Protein AF-0000000084948007 (afdb_homodimer)

pLDDT: mean 93.81, std 8.59, range [37.97, 98.81]

Structure (mmCIF, N/CA/C/O backbone):
data_AF-0000000084948007-model_v1
#
loop_
_entity.id
_entity.type
_entity.pdbx_description
1 polymer 'TetR family transcriptional regulator'
#
loop_
_atom_site.group_PDB
_atom_site.id
_atom_site.type_symbol
_atom_site.label_atom_id
_atom_site.label_alt_id
_atom_site.label_comp_id
_atom_site.label_asym_id
_atom_site.label_entity_id
_atom_site.label_seq_id
_atom_site.pdbx_PDB_ins_code
_atom_site.Cartn_x
_atom_site.Cartn_y
_atom_site.Cartn_z
_atom_site.occupancy
_atom_site.B_iso_or_equiv
_atom_site.auth_seq_id
_atom_site.auth_comp_id
_atom_site.auth_asym_id
_atom_site.auth_atom_id
_atom_site.pdbx_PDB_model_num
ATOM 1 N N . MET A 1 1 ? -31.625 27.578 -0.292 1 37.97 1 MET A N 1
ATOM 2 C CA . MET A 1 1 ? -32.281 26.531 0.492 1 37.97 1 MET A CA 1
ATOM 3 C C . MET A 1 1 ? -31.234 25.547 1.049 1 37.97 1 MET A C 1
ATOM 5 O O . MET A 1 1 ? -30.312 25.141 0.34 1 37.97 1 MET A O 1
ATOM 9 N N . LYS A 1 2 ? -31.188 25.547 2.426 1 44.69 2 LYS A N 1
ATOM 10 C CA . LYS A 1 2 ? -30.172 24.734 3.119 1 44.69 2 LYS A CA 1
ATOM 11 C C . LYS A 1 2 ? -30.156 23.312 2.594 1 44.69 2 LYS A C 1
ATOM 13 O O . LYS A 1 2 ? -31.203 22.672 2.484 1 44.69 2 LYS A O 1
ATOM 18 N N . ALA A 1 3 ? -29.266 22.938 1.798 1 50.38 3 ALA A N 1
ATOM 19 C CA . ALA A 1 3 ? -29.219 21.562 1.279 1 50.38 3 ALA A CA 1
ATOM 20 C C . ALA A 1 3 ? -29.688 20.562 2.328 1 50.38 3 ALA A C 1
ATOM 22 O O . ALA A 1 3 ? -29.438 20.734 3.523 1 50.38 3 ALA A O 1
ATOM 23 N N . PRO A 1 4 ? -30.609 19.625 2.021 1 53.25 4 PRO A N 1
ATOM 24 C CA . PRO A 1 4 ? -31.047 18.625 2.994 1 53.25 4 PRO A CA 1
ATOM 25 C C . PRO A 1 4 ? -29.875 17.953 3.709 1 53.25 4 PRO A C 1
ATOM 27 O O . PRO A 1 4 ? -28.766 17.875 3.164 1 53.25 4 PRO A O 1
ATOM 30 N N . LEU A 1 5 ? -30.047 17.75 5.062 1 54.22 5 LEU A N 1
ATOM 31 C CA . LEU A 1 5 ? -29.094 17.203 6.02 1 54.22 5 LEU A CA 1
ATOM 32 C C . LEU A 1 5 ? -28.312 16.047 5.402 1 54.22 5 LEU A C 1
ATOM 34 O O . LEU A 1 5 ? -27.094 15.945 5.602 1 54.22 5 LEU A O 1
ATOM 38 N N . LYS A 1 6 ? -29.047 15.211 4.672 1 62.59 6 LYS A N 1
ATOM 39 C CA . LYS A 1 6 ? -28.406 14.047 4.066 1 62.59 6 LYS A CA 1
ATOM 40 C C . LYS A 1 6 ? -27.375 14.469 3.033 1 62.59 6 LYS A C 1
ATOM 42 O O . LYS A 1 6 ? -26.312 13.844 2.916 1 62.59 6 LYS A O 1
ATOM 47 N N . ASP A 1 7 ? -27.578 15.547 2.605 1 85.25 7 ASP A N 1
ATOM 48 C CA . ASP A 1 7 ? -26.672 16.078 1.584 1 85.25 7 ASP A CA 1
ATOM 49 C C . ASP A 1 7 ? -25.406 16.641 2.213 1 85.25 7 ASP A C 1
ATOM 51 O O . ASP A 1 7 ? -24.312 16.469 1.673 1 85.25 7 ASP A O 1
ATOM 55 N N . LYS A 1 8 ? -25.641 17.016 3.527 1 92.12 8 LYS A N 1
ATOM 56 C CA . LYS A 1 8 ? -24.5 17.609 4.207 1 92.12 8 LYS A CA 1
ATOM 57 C C . LYS A 1 8 ? -23.531 16.531 4.691 1 92.12 8 LYS A C 1
ATOM 59 O O . LYS A 1 8 ? -22.312 16.688 4.602 1 92.12 8 LYS A O 1
ATOM 64 N N . GLU A 1 9 ? -24.109 15.438 5.184 1 95.06 9 GLU A N 1
ATOM 65 C CA . GLU A 1 9 ? -23.281 14.328 5.625 1 95.06 9 GLU A CA 1
ATOM 66 C C . GLU A 1 9 ? -22.406 13.812 4.488 1 95.06 9 GLU A C 1
ATOM 68 O O . GLU A 1 9 ? -21.203 13.602 4.664 1 95.06 9 GLU A O 1
ATOM 73 N N . LYS A 1 10 ? -23.016 13.633 3.367 1 95 10 LYS A N 1
ATOM 74 C CA . LYS A 1 10 ? -22.297 13.148 2.195 1 95 10 LYS A CA 1
ATOM 75 C C . LYS A 1 10 ? -21.203 14.133 1.77 1 95 10 LYS A C 1
ATOM 77 O O . LYS A 1 10 ? -20.109 13.734 1.389 1 95 10 LYS A O 1
ATOM 82 N N . ALA A 1 11 ? -21.531 15.375 1.822 1 96.31 11 ALA A N 1
ATOM 83 C CA . ALA A 1 11 ? -20.562 16.406 1.464 1 96.31 11 ALA A CA 1
ATOM 84 C C . ALA A 1 11 ? -19.359 16.375 2.396 1 96.31 11 ALA A C 1
ATOM 86 O O . ALA A 1 11 ? -18.219 16.547 1.955 1 96.31 11 ALA A O 1
ATOM 87 N N . ILE A 1 12 ? -19.641 16.156 3.656 1 97.31 12 ILE A N 1
ATOM 88 C CA . ILE A 1 12 ? -18.578 16.109 4.656 1 97.31 12 ILE A CA 1
ATOM 89 C C . ILE A 1 12 ? -17.703 14.883 4.41 1 97.31 12 ILE A C 1
ATOM 91 O O . ILE A 1 12 ? -16.469 14.977 4.438 1 97.31 12 ILE A O 1
ATOM 95 N N . LEU A 1 13 ? -18.312 13.805 4.133 1 97.12 13 LEU A N 1
ATOM 96 C CA . LEU A 1 13 ? -17.562 12.586 3.869 1 97.12 13 LEU A CA 1
ATOM 97 C C . LEU A 1 13 ? -16.719 12.727 2.613 1 97.12 13 LEU A C 1
ATOM 99 O O . LEU A 1 13 ? -15.547 12.328 2.602 1 97.12 13 LEU A O 1
ATOM 103 N N . GLU A 1 14 ? -17.266 13.32 1.565 1 96.56 14 GLU A N 1
ATOM 104 C CA . GLU A 1 14 ? -16.531 13.531 0.319 1 96.56 14 GLU A CA 1
ATOM 105 C C . GLU A 1 14 ? -15.352 14.477 0.52 1 96.56 14 GLU A C 1
ATOM 107 O O . GLU A 1 14 ? -14.266 14.258 -0.021 1 96.56 14 GLU A O 1
ATOM 112 N N . ALA A 1 15 ? -15.602 15.516 1.271 1 96.88 15 ALA A N 1
ATOM 113 C CA . ALA A 1 15 ? -14.523 16.438 1.602 1 96.88 15 ALA A CA 1
ATOM 114 C C . ALA A 1 15 ? -13.414 15.742 2.383 1 96.88 15 ALA A C 1
ATOM 116 O O . ALA A 1 15 ? -12.227 15.984 2.141 1 96.88 15 ALA A O 1
ATOM 117 N N . THR A 1 16 ? -13.805 14.938 3.32 1 97 16 THR A N 1
ATOM 118 C CA . THR A 1 16 ? -12.836 14.18 4.117 1 97 16 THR A CA 1
ATOM 119 C C . THR A 1 16 ? -12.008 13.258 3.229 1 97 16 THR A C 1
ATOM 121 O O . THR A 1 16 ? -10.781 13.211 3.354 1 97 16 THR A O 1
ATOM 124 N N . LEU A 1 17 ? -12.688 12.578 2.354 1 96.69 17 LEU A N 1
ATOM 125 C CA . LEU A 1 17 ? -12.023 11.68 1.416 1 96.69 17 LEU A CA 1
ATOM 126 C C . LEU A 1 17 ? -10.953 12.422 0.616 1 96.69 17 LEU A C 1
ATOM 128 O O . LEU A 1 17 ? -9.812 11.977 0.534 1 96.69 17 LEU A O 1
ATOM 132 N N . GLU A 1 18 ? -11.297 13.516 0.09 1 94.75 18 GLU A N 1
ATOM 133 C CA . GLU A 1 18 ? -10.383 14.297 -0.742 1 94.75 18 GLU A CA 1
ATOM 134 C C . GLU A 1 18 ? -9.203 14.828 0.074 1 94.75 18 GLU A C 1
ATOM 136 O O . GLU A 1 18 ? -8.055 14.75 -0.363 1 94.75 18 GLU A O 1
ATOM 141 N N . LEU A 1 19 ? -9.484 15.359 1.251 1 92.56 19 LEU A N 1
ATOM 142 C CA . LEU A 1 19 ? -8.445 15.953 2.076 1 92.56 19 LEU A CA 1
ATOM 143 C C . LEU A 1 19 ? -7.477 14.891 2.588 1 92.56 19 LEU A C 1
ATOM 145 O O . LEU A 1 19 ? -6.262 15.094 2.59 1 92.56 19 LEU A O 1
ATOM 149 N N . VAL A 1 20 ? -7.992 13.781 2.977 1 92.62 20 VAL A N 1
ATOM 150 C CA . VAL A 1 20 ? -7.152 12.719 3.525 1 92.62 20 VAL A CA 1
ATOM 151 C C . VAL A 1 20 ? -6.27 12.133 2.422 1 92.62 20 VAL A C 1
ATOM 153 O O . VAL A 1 20 ? -5.082 11.891 2.635 1 92.62 20 VAL A O 1
ATOM 156 N N . ASN A 1 21 ? -6.812 11.93 1.238 1 90.5 21 ASN A N 1
ATOM 157 C CA . ASN A 1 21 ? -6.031 11.422 0.118 1 90.5 21 ASN A CA 1
ATOM 158 C C . ASN A 1 21 ? -4.898 12.367 -0.257 1 90.5 21 ASN A C 1
ATOM 160 O O . ASN A 1 21 ? -3.809 11.93 -0.626 1 90.5 21 ASN A O 1
ATOM 164 N N . ASN A 1 22 ? -5.156 13.625 -0.119 1 84.75 22 ASN A N 1
ATOM 165 C CA . ASN A 1 22 ? -4.199 14.617 -0.6 1 84.75 22 ASN A CA 1
ATOM 166 C C . ASN A 1 22 ? -3.197 15.008 0.484 1 84.75 22 ASN A C 1
ATOM 168 O O . ASN A 1 22 ? -2.02 15.227 0.196 1 84.75 22 ASN A O 1
ATOM 172 N N . ASN A 1 23 ? -3.783 15.039 1.764 1 81.81 23 ASN A N 1
ATOM 173 C CA . ASN A 1 23 ? -2.959 15.664 2.797 1 81.81 23 ASN A CA 1
ATOM 174 C C . ASN A 1 23 ? -2.662 14.688 3.934 1 81.81 23 ASN A C 1
ATOM 176 O O . ASN A 1 23 ? -1.795 14.953 4.77 1 81.81 23 ASN A O 1
ATOM 180 N N . GLY A 1 24 ? -3.305 13.57 3.91 1 84.69 24 GLY A N 1
ATOM 181 C CA . GLY A 1 24 ? -3.184 12.672 5.047 1 84.69 24 GLY A CA 1
ATOM 182 C C . GLY A 1 24 ? -4.199 12.961 6.141 1 84.69 24 GLY A C 1
ATOM 183 O O . GLY A 1 24 ? -4.75 14.055 6.211 1 84.69 24 GLY A O 1
ATOM 184 N N . PHE A 1 25 ? -4.418 12.039 6.973 1 87.38 25 PHE A N 1
ATOM 185 C CA . PHE A 1 25 ? -5.445 12.062 8.008 1 87.38 25 PHE A CA 1
ATOM 186 C C . PHE A 1 25 ? -5.137 13.141 9.047 1 87.38 25 PHE A C 1
ATOM 188 O O . PHE A 1 25 ? -6 13.961 9.367 1 87.38 25 PHE A O 1
ATOM 195 N N . HIS A 1 26 ? -3.938 13.203 9.453 1 82.88 26 HIS A N 1
ATOM 196 C CA . HIS A 1 26 ? -3.578 14.102 10.547 1 82.88 26 HIS A CA 1
ATOM 197 C C . HIS A 1 26 ? -3.674 15.562 10.109 1 82.88 26 HIS A C 1
ATOM 199 O O . HIS A 1 26 ? -4.055 16.422 10.898 1 82.88 26 HIS A O 1
ATOM 205 N N . ALA A 1 27 ? -3.459 15.797 8.891 1 82 27 ALA A N 1
ATOM 206 C CA . AL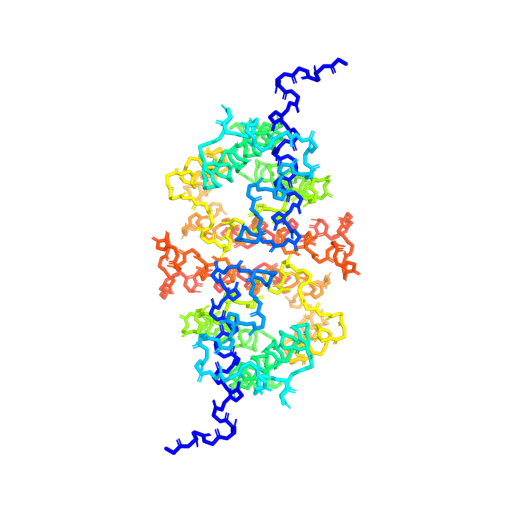A A 1 27 ? -3.461 17.172 8.383 1 82 27 ALA A CA 1
ATOM 207 C C . ALA A 1 27 ? -4.875 17.609 8.023 1 82 27 ALA A C 1
ATOM 209 O O . ALA A 1 27 ? -5.102 18.797 7.738 1 82 27 ALA A O 1
ATOM 210 N N . SER A 1 28 ? -5.719 16.703 8.039 1 89.38 28 SER A N 1
ATOM 211 C CA . SER A 1 28 ? -7.102 17.016 7.688 1 89.38 28 SER A CA 1
ATOM 212 C C . SER A 1 28 ? -7.918 17.359 8.93 1 89.38 28 SER A C 1
ATOM 214 O O . SER A 1 28 ? -8.594 16.484 9.492 1 89.38 28 SER A O 1
ATOM 216 N N . SER A 1 29 ? -7.961 18.625 9.258 1 91.19 29 SER A N 1
ATOM 217 C CA . SER A 1 29 ? -8.664 19.062 10.461 1 91.19 29 SER A CA 1
ATOM 218 C C . SER A 1 29 ? -10.164 19.203 10.195 1 91.19 29 SER A C 1
ATOM 220 O O . SER A 1 29 ? -10.586 19.328 9.047 1 91.19 29 SER A O 1
ATOM 222 N N . MET A 1 30 ? -10.898 19.281 11.32 1 95.31 30 MET A N 1
ATOM 223 C CA . MET A 1 30 ? -12.344 19.453 11.219 1 95.31 30 MET A CA 1
ATOM 224 C C . MET A 1 30 ? -12.688 20.781 10.555 1 95.31 30 MET A C 1
ATOM 226 O O . MET A 1 30 ? -13.648 20.875 9.781 1 95.31 30 MET A O 1
ATOM 230 N N . SER A 1 31 ? -11.883 21.766 10.844 1 95.19 31 SER A N 1
ATOM 231 C CA . SER A 1 31 ? -12.094 23.078 10.25 1 95.19 31 SER A CA 1
ATOM 232 C C . SER A 1 31 ? -11.875 23.047 8.742 1 95.19 31 SER A C 1
ATOM 234 O O . SER A 1 31 ? -12.664 23.609 7.98 1 95.19 31 SER A O 1
ATOM 236 N N . LYS A 1 32 ? -10.797 22.406 8.242 1 94.44 32 LYS A N 1
ATOM 237 C CA . LYS A 1 32 ? -10.508 22.297 6.82 1 94.44 32 LYS A CA 1
ATOM 238 C C . LYS A 1 32 ? -11.594 21.5 6.098 1 94.44 32 LYS A C 1
ATOM 240 O O . LYS A 1 32 ? -11.977 21.828 4.977 1 94.44 32 LYS A O 1
ATOM 245 N N . ILE A 1 33 ? -12.062 20.422 6.738 1 97 33 ILE A N 1
ATOM 246 C CA . ILE A 1 33 ? -13.109 19.562 6.168 1 97 33 ILE A CA 1
ATOM 247 C C . ILE A 1 33 ? -14.398 20.375 6.012 1 97 33 ILE A C 1
ATOM 249 O O . ILE A 1 33 ? -15.047 20.312 4.965 1 97 33 ILE A O 1
ATOM 253 N N . ALA A 1 34 ? -14.719 21.141 7.078 1 96.88 34 ALA A N 1
ATOM 254 C CA . ALA A 1 34 ? -15.914 22 7.02 1 96.88 34 ALA A CA 1
ATOM 255 C C . ALA A 1 34 ? -15.82 22.984 5.863 1 96.88 34 ALA A C 1
ATOM 257 O O . ALA A 1 34 ? -16.781 23.172 5.117 1 96.88 34 ALA A O 1
ATOM 258 N N . GLN A 1 35 ? -14.719 23.594 5.758 1 96.5 35 GLN A N 1
ATOM 259 C CA . GLN A 1 35 ? -14.484 24.562 4.691 1 96.5 35 GLN A CA 1
ATOM 260 C C . GLN A 1 35 ? -14.633 23.906 3.316 1 96.5 35 GLN A C 1
ATOM 262 O O . GLN A 1 35 ? -15.336 24.438 2.449 1 96.5 35 GLN A O 1
ATOM 267 N N . LYS A 1 36 ? -14.055 22.828 3.105 1 95.56 36 LYS A N 1
ATOM 268 C CA . LYS A 1 36 ? -14.102 22.141 1.821 1 95.56 36 LYS A CA 1
ATOM 269 C C . LYS A 1 36 ? -15.523 21.656 1.508 1 95.56 36 LYS A C 1
ATOM 271 O O . LYS A 1 36 ? -15.938 21.656 0.348 1 95.56 36 LYS A O 1
ATOM 276 N N . ALA A 1 37 ? -16.172 21.188 2.537 1 96.69 37 ALA A N 1
ATOM 277 C CA . ALA A 1 37 ? -17.547 20.703 2.373 1 96.69 37 ALA A CA 1
ATOM 278 C C . ALA A 1 37 ? -18.531 21.859 2.264 1 96.69 37 ALA A C 1
ATOM 280 O O . ALA A 1 37 ? -19.719 21.641 2.004 1 96.69 37 ALA A O 1
ATOM 281 N N . ASN A 1 38 ? -18.062 23.047 2.488 1 95.81 38 ASN A N 1
ATOM 282 C CA . ASN A 1 38 ? -18.891 24.25 2.445 1 95.81 38 ASN A CA 1
ATOM 283 C C . ASN A 1 38 ? -20.031 24.188 3.457 1 95.81 38 ASN A C 1
ATOM 285 O O . ASN A 1 38 ? -21.188 24.375 3.102 1 95.81 38 ASN A O 1
ATOM 289 N N . VAL A 1 39 ? -19.672 23.812 4.672 1 96 39 VAL A N 1
ATOM 290 C CA . VAL A 1 39 ? -20.594 23.828 5.793 1 96 39 VAL A CA 1
ATOM 291 C C . VAL A 1 39 ? -19.984 24.562 6.977 1 96 39 VAL A C 1
ATOM 293 O O . VAL A 1 39 ? -18.766 24.781 7.016 1 96 39 VAL A O 1
ATOM 296 N N . ALA A 1 40 ? -20.891 24.953 7.867 1 92.62 40 ALA A N 1
ATOM 297 C CA . ALA A 1 40 ? -20.375 25.516 9.109 1 92.62 40 ALA A CA 1
ATOM 298 C C . ALA A 1 40 ? -19.688 24.453 9.953 1 92.62 40 ALA A C 1
ATOM 300 O O . ALA A 1 40 ? -20.125 23.312 10 1 92.62 40 ALA A O 1
ATOM 301 N N . PRO A 1 41 ? -18.609 24.828 10.68 1 92.94 41 PRO A N 1
ATOM 302 C CA . PRO A 1 41 ? -17.922 23.875 11.539 1 92.94 41 PRO A CA 1
ATOM 303 C C . PRO A 1 41 ? -18.859 23.172 12.516 1 92.94 41 PRO A C 1
ATOM 305 O O . PRO A 1 41 ? -18.734 21.969 12.75 1 92.94 41 PRO A O 1
ATOM 308 N N . ALA A 1 42 ? -19.797 23.875 13.016 1 93 42 ALA A N 1
ATOM 309 C CA . ALA A 1 42 ? -20.75 23.312 13.977 1 93 42 ALA A CA 1
ATOM 310 C C . ALA A 1 42 ? -21.594 22.219 13.344 1 93 42 ALA A C 1
ATOM 312 O O . ALA A 1 42 ? -22 21.266 14.016 1 93 42 ALA A O 1
ATOM 313 N N . THR A 1 43 ? -21.828 22.297 12.109 1 94.62 43 THR A N 1
ATOM 314 C CA . THR A 1 43 ? -22.641 21.328 11.367 1 94.62 43 THR A CA 1
ATOM 315 C C . THR A 1 43 ? -21.984 19.969 11.344 1 94.62 43 THR A C 1
ATOM 317 O O . THR A 1 43 ? -22.656 18.938 11.414 1 94.62 43 THR A O 1
ATOM 320 N N . ILE A 1 44 ? -20.641 19.891 11.227 1 95.88 44 ILE A N 1
ATOM 321 C CA . ILE A 1 44 ? -19.922 18.625 11.188 1 95.88 44 ILE A CA 1
ATOM 322 C C . ILE A 1 44 ? -20.188 17.828 12.469 1 95.88 44 ILE A C 1
ATOM 324 O O . ILE A 1 44 ? -20.344 16.609 12.438 1 95.88 44 ILE A O 1
ATOM 328 N N . TYR A 1 45 ? -20.359 18.594 13.57 1 95 45 TYR A N 1
ATOM 329 C CA . TYR A 1 45 ? -20.469 17.953 14.883 1 95 45 TYR A CA 1
ATOM 330 C C . TYR A 1 45 ? -21.875 17.406 15.109 1 95 45 TYR A C 1
ATOM 332 O O . TYR A 1 45 ? -22.109 16.656 16.047 1 95 45 TYR A O 1
ATOM 340 N N . ILE A 1 46 ? -22.734 17.781 14.297 1 95.44 46 ILE A N 1
ATOM 341 C CA . ILE A 1 46 ? -24.062 17.188 14.297 1 95.44 46 ILE A CA 1
ATOM 342 C C . ILE A 1 46 ? -23.969 15.727 13.867 1 95.44 46 ILE A C 1
ATOM 344 O O . ILE A 1 46 ? -24.703 14.875 14.375 1 95.44 46 ILE A O 1
ATOM 348 N N . TYR A 1 47 ? -23.016 15.484 13.047 1 95.5 47 TYR A N 1
ATOM 349 C CA . TYR A 1 47 ? -22.938 14.164 12.43 1 95.5 47 TYR A CA 1
ATOM 350 C C . TYR A 1 47 ? -21.781 13.352 13.016 1 95.5 47 TYR A C 1
ATOM 352 O O . TYR A 1 47 ? -21.828 12.117 13.047 1 95.5 47 TYR A O 1
ATOM 360 N N . PHE A 1 48 ? -20.766 14.023 13.422 1 97.56 48 PHE A N 1
ATOM 361 C CA . PHE A 1 48 ? -19.547 13.352 13.828 1 97.56 48 PHE A CA 1
ATOM 362 C C . PHE A 1 48 ? -19.016 13.938 15.133 1 97.56 48 PHE A C 1
ATOM 364 O O . PHE A 1 48 ? -18.922 15.156 15.281 1 97.56 48 PHE A O 1
ATOM 371 N N . GLU A 1 49 ? -18.547 13.102 15.961 1 97.19 49 GLU A N 1
ATOM 372 C CA . GLU A 1 49 ? -18.125 13.523 17.297 1 97.19 49 GLU A CA 1
ATOM 373 C C . GLU A 1 49 ? -16.75 14.188 17.234 1 97.19 49 GLU A C 1
ATOM 375 O O . GLU A 1 49 ? -16.484 15.148 17.969 1 97.19 49 GLU A O 1
ATOM 380 N N . ASN A 1 50 ? -15.891 13.609 16.516 1 96.06 50 ASN A N 1
ATOM 381 C CA . ASN A 1 50 ? -14.516 14.07 16.344 1 96.06 50 ASN A CA 1
ATOM 382 C C . ASN A 1 50 ? -13.891 13.523 15.07 1 96.06 50 ASN A C 1
ATOM 384 O O . ASN A 1 50 ? -14.555 12.828 14.297 1 96.06 50 ASN A O 1
ATOM 388 N N . LYS A 1 51 ? -12.742 13.828 14.859 1 94.62 51 LYS A N 1
ATOM 389 C CA . LYS A 1 51 ? -12.055 13.453 13.625 1 94.62 51 LYS A CA 1
ATOM 390 C C . LYS A 1 51 ? -11.953 11.938 13.484 1 94.62 51 LYS A C 1
ATOM 392 O O . LYS A 1 51 ? -12.133 11.391 12.398 1 94.62 51 LYS A O 1
ATOM 397 N N . GLN A 1 52 ? -11.641 11.273 14.586 1 96.12 52 GLN A N 1
ATOM 398 C CA . GLN A 1 52 ? -11.547 9.82 14.562 1 96.12 52 GLN A CA 1
ATOM 399 C C . GLN A 1 52 ? -12.883 9.188 14.172 1 96.12 52 GLN A C 1
ATOM 401 O O . GLN A 1 52 ? -12.93 8.305 13.32 1 96.12 52 GLN A O 1
ATOM 406 N N . ASP A 1 53 ? -13.875 9.648 14.773 1 97.75 53 ASP A N 1
ATOM 407 C CA . ASP A 1 53 ? -15.219 9.172 14.453 1 97.75 53 ASP A CA 1
ATOM 408 C C . ASP A 1 53 ? -15.547 9.406 12.984 1 97.75 53 ASP A C 1
ATOM 410 O O . ASP A 1 53 ? -16.141 8.547 12.328 1 97.75 53 ASP A O 1
ATOM 414 N N . LEU A 1 54 ? -15.227 10.586 12.508 1 97.81 54 LEU A N 1
ATOM 415 C CA . LEU A 1 54 ? -15.5 10.977 11.125 1 97.81 54 LEU A CA 1
ATOM 416 C C . LEU A 1 54 ? -14.82 10.023 10.148 1 97.81 54 LEU A C 1
ATOM 418 O O . LEU A 1 54 ? -15.477 9.484 9.25 1 97.81 54 LEU A O 1
ATOM 422 N N . VAL A 1 55 ? -13.531 9.781 10.328 1 97.31 55 VAL A N 1
ATOM 423 C CA . VAL A 1 55 ? -12.805 8.938 9.383 1 97.31 55 VAL A CA 1
ATOM 424 C C . VAL A 1 55 ? -13.281 7.496 9.5 1 97.31 55 VAL A C 1
ATOM 426 O O . VAL A 1 55 ? -13.336 6.77 8.508 1 97.31 55 VAL A O 1
ATOM 429 N N . ASP A 1 56 ? -13.609 7.047 10.68 1 98 56 ASP A N 1
ATOM 430 C CA . ASP A 1 56 ? -14.141 5.703 10.867 1 98 56 ASP A CA 1
ATOM 431 C C . ASP A 1 56 ? -15.469 5.527 10.133 1 98 56 ASP A C 1
ATOM 433 O O . ASP A 1 56 ? -15.688 4.5 9.484 1 98 56 ASP A O 1
ATOM 437 N N . LYS A 1 57 ? -16.266 6.488 10.219 1 97.5 57 LYS A N 1
ATOM 438 C CA . LYS A 1 57 ? -17.562 6.43 9.531 1 97.5 57 LYS A CA 1
ATOM 439 C C . LYS A 1 57 ? -17.375 6.496 8.023 1 97.5 57 LYS A C 1
ATOM 441 O O . LYS A 1 57 ? -18.109 5.84 7.273 1 97.5 57 LYS A O 1
ATOM 446 N N . LEU A 1 58 ? -16.469 7.344 7.578 1 98 58 LEU A N 1
ATOM 447 C CA . LEU A 1 58 ? -16.141 7.367 6.156 1 98 58 LEU A CA 1
ATOM 448 C C . LEU A 1 58 ? -15.711 5.988 5.672 1 98 58 LEU A C 1
ATOM 450 O O . LEU A 1 58 ? -16.188 5.512 4.637 1 98 58 LEU A O 1
ATOM 454 N N . TYR A 1 59 ? -14.82 5.379 6.422 1 97.88 59 TYR A N 1
ATOM 455 C CA . TYR A 1 59 ? -14.297 4.055 6.109 1 97.88 59 TYR A CA 1
ATOM 456 C C . TYR A 1 59 ? -15.43 3.039 5.984 1 97.88 59 TYR A C 1
ATOM 458 O O . TYR A 1 59 ? -15.516 2.312 4.992 1 97.88 59 TYR A O 1
ATOM 466 N N . LEU A 1 60 ? -16.297 3.004 6.938 1 96.94 60 LEU A N 1
ATOM 467 C CA . LEU A 1 60 ? -17.391 2.041 6.938 1 96.94 60 LEU A CA 1
ATOM 468 C C . LEU A 1 60 ? -18.391 2.354 5.824 1 96.94 60 LEU A C 1
ATOM 470 O O . LEU A 1 60 ? -18.953 1.442 5.219 1 96.94 60 LEU A O 1
ATOM 474 N N . HIS A 1 61 ? -18.625 3.617 5.625 1 95.19 61 HIS A N 1
ATOM 475 C CA . HIS A 1 61 ? -19.5 4.031 4.531 1 95.19 61 HIS A CA 1
ATOM 476 C C . HIS A 1 61 ? -19 3.506 3.193 1 95.19 61 HIS A C 1
ATOM 478 O O . HIS A 1 61 ? -19.766 2.947 2.408 1 95.19 61 HIS A O 1
ATOM 484 N N . LEU A 1 62 ? -17.766 3.66 2.951 1 95.44 62 LEU A N 1
ATOM 485 C CA . LEU A 1 62 ? -17.156 3.209 1.7 1 95.44 62 LEU A CA 1
ATOM 486 C C . LEU A 1 62 ? -17.203 1.688 1.593 1 95.44 62 LEU A C 1
ATOM 488 O O . LEU A 1 62 ? -17.5 1.146 0.527 1 95.44 62 LEU A O 1
ATOM 492 N N . LYS A 1 63 ? -16.875 0.991 2.689 1 95.62 63 LYS A N 1
ATOM 493 C CA . LYS A 1 63 ? -16.922 -0.469 2.695 1 95.62 63 LYS A CA 1
ATOM 494 C C . LYS A 1 63 ? -18.312 -0.979 2.336 1 95.62 63 LYS A C 1
ATOM 496 O O . LYS A 1 63 ? -18.453 -1.92 1.551 1 95.62 63 LYS A O 1
ATOM 501 N N . ASN A 1 64 ? -19.25 -0.37 2.943 1 92.44 64 ASN A N 1
ATOM 502 C CA . ASN A 1 64 ? -20.625 -0.765 2.688 1 92.44 64 ASN A CA 1
ATOM 503 C C . ASN A 1 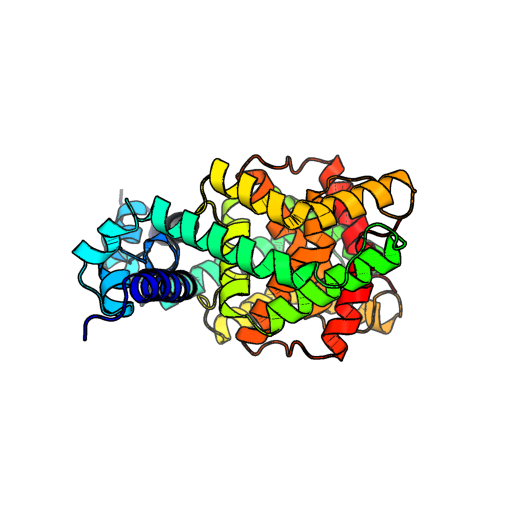64 ? -21.016 -0.529 1.231 1 92.44 64 ASN A C 1
ATOM 505 O O . ASN A 1 64 ? -21.656 -1.382 0.61 1 92.44 64 ASN A O 1
ATOM 509 N N . GLU A 1 65 ? -20.688 0.567 0.707 1 90.38 65 GLU A N 1
ATOM 510 C CA . GLU A 1 65 ? -21.016 0.91 -0.672 1 90.38 65 GLU A CA 1
ATOM 511 C C . GLU A 1 65 ? -20.344 -0.044 -1.656 1 90.38 65 GLU A C 1
ATOM 513 O O . GLU A 1 65 ? -20.953 -0.451 -2.648 1 90.38 65 GLU A O 1
ATOM 518 N N . ILE A 1 66 ? -19.188 -0.479 -1.366 1 91.62 66 ILE A N 1
ATOM 519 C CA . ILE A 1 66 ? -18.375 -1.254 -2.301 1 91.62 66 ILE A CA 1
ATOM 520 C C . ILE A 1 66 ? -18.781 -2.725 -2.234 1 91.62 66 ILE A C 1
ATOM 522 O O . ILE A 1 66 ? -18.781 -3.422 -3.254 1 91.62 66 ILE A O 1
ATOM 526 N N . SER A 1 67 ? -19.094 -3.166 -1.037 1 91.19 67 SER A N 1
ATOM 527 C CA . SER A 1 67 ? -19.406 -4.578 -0.853 1 91.19 67 SER A CA 1
ATOM 528 C C . SER A 1 67 ? -20.547 -5.008 -1.767 1 91.19 67 SER A C 1
ATOM 530 O O . SER A 1 67 ? -20.484 -6.062 -2.406 1 91.19 67 SER A O 1
ATOM 532 N N . ASP A 1 68 ? -21.5 -4.16 -1.887 1 86.81 68 ASP A N 1
ATOM 533 C CA . ASP A 1 68 ? -22.641 -4.477 -2.73 1 86.81 68 ASP A CA 1
ATOM 534 C C . ASP A 1 68 ? -22.234 -4.566 -4.199 1 86.81 68 ASP A C 1
ATOM 536 O O . ASP A 1 68 ? -22.766 -5.391 -4.945 1 86.81 68 ASP A O 1
ATOM 540 N N . HIS A 1 69 ? -21.312 -3.805 -4.531 1 88.81 69 HIS A N 1
ATOM 541 C CA . HIS A 1 69 ? -20.844 -3.762 -5.91 1 88.81 69 HIS A CA 1
ATOM 542 C C . HIS A 1 69 ? -19.984 -4.977 -6.238 1 88.81 69 HIS A C 1
ATOM 544 O O . HIS A 1 69 ? -20.141 -5.582 -7.305 1 88.81 69 HIS A O 1
ATOM 550 N N . ILE A 1 70 ? -19.219 -5.383 -5.336 1 94.12 70 ILE A N 1
ATOM 551 C CA . ILE A 1 70 ? -18.172 -6.352 -5.648 1 94.12 70 ILE A CA 1
ATOM 552 C C . ILE A 1 70 ? -18.766 -7.762 -5.66 1 94.12 70 ILE A C 1
ATOM 554 O O . ILE A 1 70 ? -18.297 -8.633 -6.395 1 94.12 70 ILE A O 1
ATOM 558 N N . PHE A 1 71 ? -19.844 -7.992 -4.965 1 95.56 71 PHE A N 1
ATOM 559 C CA . PHE A 1 71 ? -20.359 -9.352 -4.859 1 95.56 71 PHE A CA 1
ATOM 560 C C . PHE A 1 71 ? -21.641 -9.516 -5.672 1 95.56 71 PHE A C 1
ATOM 562 O O . PHE A 1 71 ? -22.297 -10.555 -5.594 1 95.56 71 PHE A O 1
ATOM 569 N N . LYS A 1 72 ? -21.953 -8.516 -6.406 1 94.44 72 LYS A N 1
ATOM 570 C CA . LYS A 1 72 ? -23.234 -8.477 -7.109 1 94.44 72 LYS A CA 1
ATOM 571 C C . LYS A 1 72 ? -23.406 -9.703 -7.996 1 94.44 72 LYS A C 1
ATOM 573 O O . LYS A 1 72 ? -24.516 -10.258 -8.086 1 94.44 72 LYS A O 1
ATOM 578 N N . ASP A 1 73 ? -22.406 -10.227 -8.672 1 95.62 73 ASP A N 1
ATOM 579 C CA . ASP A 1 73 ? -22.516 -11.312 -9.641 1 95.62 73 ASP A CA 1
ATOM 580 C C . ASP A 1 73 ? -21.953 -12.609 -9.07 1 95.62 73 ASP A C 1
ATOM 582 O O . ASP A 1 73 ? -21.781 -13.594 -9.797 1 95.62 73 ASP A O 1
ATOM 586 N N . TYR A 1 74 ? -21.594 -12.617 -7.832 1 96.81 74 TYR A N 1
ATOM 587 C CA . TYR A 1 74 ? -21.047 -13.797 -7.164 1 96.81 74 TYR A CA 1
ATOM 588 C C . TYR A 1 74 ? -22.156 -14.633 -6.543 1 96.81 74 TYR A C 1
ATOM 590 O O . TYR A 1 74 ? -23.141 -14.094 -6.035 1 96.81 74 TYR A O 1
ATOM 598 N N . ASN A 1 75 ? -22.047 -15.852 -6.594 1 95.12 75 ASN A N 1
ATOM 599 C CA . ASN A 1 75 ? -22.922 -16.781 -5.891 1 95.12 75 ASN A CA 1
ATOM 600 C C . ASN A 1 75 ? -22.156 -17.938 -5.293 1 95.12 75 ASN A C 1
ATOM 602 O O . ASN A 1 75 ? -21.203 -18.438 -5.902 1 95.12 75 ASN A O 1
ATOM 606 N N . GLU A 1 76 ? -22.562 -18.391 -4.168 1 94.5 76 GLU A N 1
ATOM 607 C CA . GLU A 1 76 ? -21.844 -19.375 -3.357 1 94.5 76 GLU A CA 1
ATOM 608 C C . GLU A 1 76 ? -21.797 -20.734 -4.035 1 94.5 76 GLU A C 1
ATOM 610 O O . GLU A 1 76 ? -21.031 -21.609 -3.643 1 94.5 76 GLU A O 1
ATOM 615 N N . GLU A 1 77 ? -22.562 -20.938 -5.074 1 96.69 77 GLU A N 1
ATOM 616 C CA . GLU A 1 77 ? -22.609 -22.203 -5.777 1 96.69 77 GLU A CA 1
ATOM 617 C C . GLU A 1 77 ? -21.5 -22.312 -6.82 1 96.69 77 GLU A C 1
ATOM 619 O O . GLU A 1 77 ? -21.219 -23.391 -7.324 1 96.69 77 GLU A O 1
ATOM 624 N N . MET A 1 78 ? -20.906 -21.25 -7.102 1 97.88 78 MET A N 1
ATOM 625 C CA . MET A 1 78 ? -19.812 -21.234 -8.078 1 97.88 78 MET A CA 1
ATOM 626 C C . MET A 1 78 ? -18.609 -22.031 -7.578 1 97.88 78 MET A C 1
ATOM 628 O O . MET A 1 78 ? -18.422 -22.156 -6.371 1 97.88 78 MET A O 1
ATOM 632 N N . SER A 1 79 ? -17.812 -22.531 -8.594 1 98.5 79 SER A N 1
ATOM 633 C CA . SER A 1 79 ? -16.531 -23.109 -8.203 1 98.5 79 SER A CA 1
ATOM 634 C C . SER A 1 79 ? -15.617 -22.062 -7.59 1 98.5 79 SER A C 1
ATOM 636 O O . SER A 1 79 ? -15.836 -20.859 -7.766 1 98.5 79 SER A O 1
ATOM 638 N N . VAL A 1 80 ? -14.656 -22.469 -6.879 1 98.56 80 VAL A N 1
ATOM 639 C CA . VAL A 1 80 ? -13.719 -21.578 -6.215 1 98.56 80 VAL A CA 1
ATOM 640 C C . VAL A 1 80 ? -13.047 -20.672 -7.246 1 98.56 80 VAL A C 1
ATOM 642 O O . VAL A 1 80 ? -12.977 -19.453 -7.062 1 98.56 80 VAL A O 1
ATOM 645 N N . GLU A 1 81 ? -12.578 -21.266 -8.328 1 98.38 81 GLU A N 1
ATOM 646 C CA . GLU A 1 81 ? -11.875 -20.484 -9.352 1 98.38 81 GLU A CA 1
ATOM 647 C C . GLU A 1 81 ? -12.812 -19.484 -10.023 1 98.38 81 GLU A C 1
ATOM 649 O O . GLU A 1 81 ? -12.438 -18.328 -10.25 1 98.38 81 GLU A O 1
ATOM 654 N N . GLU A 1 82 ? -14.031 -19.953 -10.359 1 98.38 82 GLU A N 1
ATOM 655 C CA . GLU A 1 82 ? -15.008 -19.062 -10.977 1 98.38 82 GLU A CA 1
ATOM 656 C C . GLU A 1 82 ? -15.391 -17.922 -10.031 1 98.38 82 GLU A C 1
ATOM 658 O O . GLU A 1 82 ? -15.477 -16.766 -10.453 1 98.38 82 GLU A O 1
ATOM 663 N N . GLY A 1 83 ? -15.68 -18.25 -8.805 1 98.44 83 GLY A N 1
ATOM 664 C CA . GLY A 1 83 ? -16 -17.25 -7.809 1 98.44 83 GLY A CA 1
ATOM 665 C C . GLY A 1 83 ? -14.898 -16.234 -7.602 1 98.44 83 GLY A C 1
ATOM 666 O O . GLY A 1 83 ? -15.148 -15.023 -7.547 1 98.44 83 GLY A O 1
ATOM 667 N N . PHE A 1 84 ? -13.656 -16.75 -7.516 1 98.56 84 PHE A N 1
ATOM 668 C CA . PHE A 1 84 ? -12.5 -15.867 -7.352 1 98.56 84 PHE A CA 1
ATOM 669 C C . PHE A 1 84 ? -12.383 -14.898 -8.523 1 98.56 84 PHE A C 1
ATOM 671 O O . PHE A 1 84 ? -12.172 -13.703 -8.328 1 98.56 84 PHE A O 1
ATOM 678 N N . LYS A 1 85 ? -12.539 -15.445 -9.703 1 98.62 85 LYS A N 1
ATOM 679 C CA . LYS A 1 85 ? -12.422 -14.625 -10.906 1 98.62 85 LYS A CA 1
ATOM 680 C C . LYS A 1 85 ? -13.445 -13.492 -10.906 1 98.62 85 LYS A C 1
ATOM 682 O O . LYS A 1 85 ? -13.102 -12.336 -11.148 1 98.62 85 LYS A O 1
ATOM 687 N N . ILE A 1 86 ? -14.633 -13.781 -10.609 1 98.12 86 ILE A N 1
ATOM 688 C CA . ILE A 1 86 ? -15.719 -12.812 -10.664 1 98.12 86 ILE A CA 1
ATOM 689 C C . ILE A 1 86 ? -15.516 -11.742 -9.594 1 98.12 86 ILE A C 1
ATOM 691 O O . ILE A 1 86 ? -15.641 -10.547 -9.875 1 98.12 86 ILE A O 1
ATOM 695 N N . ILE A 1 87 ? -15.211 -12.156 -8.414 1 97.94 87 ILE A N 1
ATOM 696 C CA . ILE A 1 87 ? -15.016 -11.211 -7.316 1 97.94 87 ILE A CA 1
ATOM 697 C C . ILE A 1 87 ? -13.797 -10.344 -7.602 1 97.94 87 ILE A C 1
ATOM 699 O O . ILE A 1 87 ? -13.844 -9.117 -7.434 1 97.94 87 ILE A O 1
ATOM 703 N N . TRP A 1 88 ? -12.719 -10.961 -8.016 1 98.31 88 TRP A N 1
ATOM 704 C CA . TRP A 1 88 ? -11.484 -10.234 -8.281 1 98.31 88 TRP A CA 1
ATOM 705 C C . TRP A 1 88 ? -11.688 -9.164 -9.336 1 98.31 88 TRP A C 1
ATOM 707 O O . TRP A 1 88 ? -11.289 -8.008 -9.148 1 98.31 88 TRP A O 1
ATOM 717 N N . TYR A 1 89 ? -12.312 -9.531 -10.477 1 98.06 89 TYR A N 1
ATOM 718 C CA . TYR A 1 89 ? -12.547 -8.562 -11.539 1 98.06 89 TYR A CA 1
ATOM 719 C C . TYR A 1 89 ? -13.484 -7.457 -11.07 1 98.06 89 TYR A C 1
ATOM 721 O O . TYR A 1 89 ? -13.352 -6.305 -11.492 1 98.06 89 TYR A O 1
ATOM 729 N N . SER A 1 90 ? -14.453 -7.816 -10.266 1 97.31 90 SER A N 1
ATOM 730 C CA . SER A 1 90 ? -15.336 -6.797 -9.711 1 97.31 90 SER A CA 1
ATOM 731 C C . SER A 1 90 ? -14.57 -5.801 -8.852 1 97.31 90 SER A C 1
ATOM 733 O O . SER A 1 90 ? -14.781 -4.594 -8.953 1 97.31 90 SER A O 1
ATOM 735 N N . ILE A 1 91 ? -13.688 -6.293 -8.047 1 97.19 91 ILE A N 1
ATOM 736 C CA . ILE A 1 91 ? -12.859 -5.43 -7.207 1 97.19 91 ILE A CA 1
ATOM 737 C C . ILE A 1 91 ? -11.961 -4.562 -8.086 1 97.19 91 ILE A C 1
ATOM 739 O O . ILE A 1 91 ? -11.883 -3.348 -7.891 1 97.19 91 ILE A O 1
ATOM 743 N N . ALA A 1 92 ? -11.305 -5.199 -9.016 1 97.5 92 ALA A N 1
ATOM 744 C CA . ALA A 1 92 ? -10.383 -4.488 -9.898 1 97.5 92 ALA A CA 1
ATOM 745 C C . ALA A 1 92 ? -11.102 -3.383 -10.672 1 97.5 92 ALA A C 1
ATOM 747 O O . ALA A 1 92 ? -10.602 -2.26 -10.773 1 97.5 92 ALA A O 1
ATOM 748 N N . ASN A 1 93 ? -12.219 -3.688 -11.164 1 95.81 93 ASN A N 1
ATOM 749 C CA . ASN A 1 93 ? -12.992 -2.707 -11.914 1 95.81 93 ASN A CA 1
ATOM 750 C C . ASN A 1 93 ? -13.469 -1.563 -11.023 1 95.81 93 ASN A C 1
ATOM 752 O O . ASN A 1 93 ? -13.461 -0.403 -11.438 1 95.81 93 ASN A O 1
ATOM 756 N N . TYR A 1 94 ? -13.898 -1.903 -9.938 1 95.25 94 TYR A N 1
ATOM 757 C CA . TYR A 1 94 ? -14.281 -0.854 -9 1 95.25 94 TYR A CA 1
ATOM 758 C C . TYR A 1 94 ? -13.109 0.082 -8.719 1 95.25 94 TYR A C 1
ATOM 760 O O . TYR A 1 94 ? -13.258 1.305 -8.797 1 95.25 94 TYR A O 1
ATOM 768 N N . LYS A 1 95 ? -11.977 -0.478 -8.32 1 95.5 95 LYS A N 1
ATOM 769 C CA . LYS A 1 95 ? -10.812 0.324 -7.953 1 95.5 95 LYS A CA 1
ATOM 770 C C . LYS A 1 95 ? -10.367 1.21 -9.109 1 95.5 95 LYS A C 1
ATOM 772 O O . LYS A 1 95 ? -9.906 2.332 -8.898 1 95.5 95 LYS A O 1
ATOM 777 N N . ARG A 1 96 ? -10.516 0.727 -10.312 1 92.38 96 ARG A N 1
ATOM 778 C CA . ARG A 1 96 ? -10.102 1.485 -11.492 1 92.38 96 ARG A CA 1
ATOM 779 C C . ARG A 1 96 ? -11.055 2.648 -11.75 1 92.38 96 ARG A C 1
ATOM 781 O O . ARG A 1 96 ? -10.641 3.684 -12.281 1 92.38 96 ARG A O 1
ATOM 788 N N . THR A 1 97 ? -12.312 2.531 -11.367 1 92.88 97 THR A N 1
ATOM 789 C CA . THR A 1 97 ? -13.312 3.551 -11.664 1 92.88 97 THR A CA 1
ATOM 790 C C . THR A 1 97 ? -13.562 4.434 -10.445 1 92.88 97 THR A C 1
ATOM 792 O O . THR A 1 97 ? -14.164 5.504 -10.562 1 92.88 97 THR A O 1
ATOM 795 N N . HIS A 1 98 ? -13.195 4.012 -9.328 1 94.75 98 HIS A N 1
ATOM 796 C CA . HIS A 1 98 ? -13.312 4.75 -8.07 1 94.75 98 HIS A CA 1
ATOM 797 C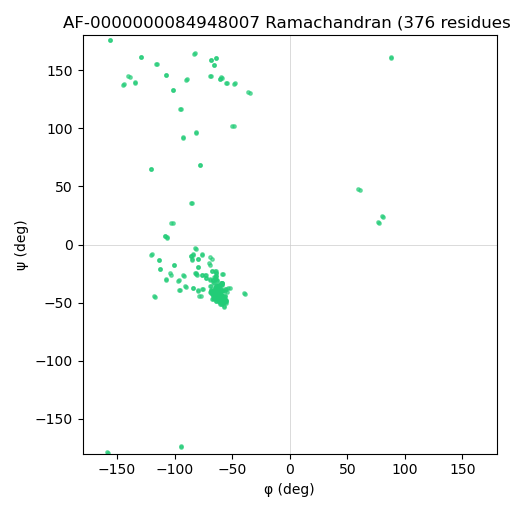 C . HIS A 1 98 ? -11.953 4.961 -7.422 1 94.75 98 HIS A C 1
ATOM 799 O O . HIS A 1 98 ? -11.727 4.547 -6.281 1 94.75 98 HIS A O 1
ATOM 805 N N . ILE A 1 99 ? -11.18 5.699 -8.117 1 94.56 99 ILE A N 1
ATOM 806 C CA . ILE A 1 99 ? -9.766 5.816 -7.797 1 94.56 99 ILE A CA 1
ATOM 807 C C . ILE A 1 99 ? -9.602 6.488 -6.434 1 94.56 99 ILE A C 1
ATOM 809 O O . ILE A 1 99 ? -8.812 6.027 -5.602 1 94.56 99 ILE A O 1
ATOM 813 N N . LYS A 1 100 ? -10.344 7.566 -6.16 1 94.88 100 LYS A N 1
ATOM 814 C CA . LYS A 1 100 ? -10.219 8.266 -4.887 1 94.88 100 LYS A CA 1
ATOM 815 C C . LYS A 1 100 ? -10.539 7.344 -3.715 1 94.88 100 LYS A C 1
ATOM 817 O O . LYS A 1 100 ? -9.82 7.336 -2.711 1 94.88 100 LYS A O 1
ATOM 822 N N . GLU A 1 101 ? -11.594 6.609 -3.861 1 96.25 101 GLU A N 1
ATOM 823 C CA . GLU A 1 101 ? -11.984 5.66 -2.824 1 96.25 101 GLU A CA 1
ATOM 824 C C . GLU A 1 101 ? -10.945 4.555 -2.664 1 96.25 101 GLU A C 1
ATOM 826 O O . GLU A 1 101 ? -10.641 4.141 -1.544 1 96.25 101 GLU A O 1
ATOM 831 N N . ALA A 1 102 ? -10.406 4.113 -3.811 1 95.69 102 ALA A N 1
ATOM 832 C CA . ALA A 1 102 ? -9.391 3.061 -3.789 1 95.69 102 ALA A CA 1
ATOM 833 C C . ALA A 1 102 ? -8.125 3.535 -3.086 1 95.69 102 ALA A C 1
ATOM 835 O O . ALA A 1 102 ? -7.52 2.791 -2.311 1 95.69 102 ALA A O 1
ATOM 836 N N . LEU A 1 103 ? -7.754 4.738 -3.369 1 94.75 103 LEU A N 1
ATOM 837 C CA . LEU A 1 103 ? -6.559 5.293 -2.746 1 94.75 103 LEU A CA 1
ATOM 838 C C . LEU A 1 103 ? -6.762 5.465 -1.244 1 94.75 103 LEU A C 1
ATOM 840 O O . LEU A 1 103 ? -5.863 5.16 -0.454 1 94.75 103 LEU A O 1
ATOM 844 N N . PHE A 1 104 ? -7.906 5.941 -0.854 1 95.94 104 PHE A N 1
ATOM 845 C CA . PHE A 1 104 ? -8.234 6.047 0.563 1 95.94 104 PHE A CA 1
ATOM 846 C C . PHE A 1 104 ? -8.141 4.688 1.243 1 95.94 104 PHE A C 1
ATOM 848 O O . PHE A 1 104 ? -7.559 4.562 2.324 1 95.94 104 PHE A O 1
ATOM 855 N N . GLN A 1 105 ? -8.695 3.713 0.606 1 94.94 105 GLN A N 1
ATOM 856 C CA . GLN A 1 105 ? -8.648 2.363 1.156 1 94.94 105 GLN A CA 1
ATOM 857 C C . GLN A 1 105 ? -7.207 1.88 1.306 1 94.94 105 GLN A C 1
ATOM 859 O O . GLN A 1 105 ? -6.867 1.211 2.285 1 94.94 105 GLN A O 1
ATOM 864 N N . SER A 1 106 ? -6.363 2.131 0.323 1 94.06 106 SER A N 1
ATOM 865 C CA . SER A 1 106 ? -4.957 1.749 0.385 1 94.06 106 SER A CA 1
ATOM 866 C C . SER A 1 106 ? -4.262 2.393 1.579 1 94.06 106 SER A C 1
ATOM 868 O O . SER A 1 106 ? -3.469 1.746 2.266 1 94.06 106 SER A O 1
ATOM 870 N N . LEU A 1 107 ? -4.613 3.637 1.815 1 92.25 107 LEU A N 1
ATOM 871 C CA . LEU A 1 107 ? -4.062 4.332 2.973 1 92.25 107 LEU A CA 1
ATOM 872 C C . LEU A 1 107 ? -4.5 3.664 4.27 1 92.25 107 LEU A C 1
ATOM 874 O O . LEU A 1 107 ? -3.693 3.482 5.184 1 92.25 107 LEU A O 1
ATOM 878 N N . CYS A 1 108 ? -5.734 3.27 4.34 1 93.62 108 CYS A N 1
ATOM 879 C CA . CYS A 1 108 ? -6.262 2.615 5.531 1 93.62 108 CYS A CA 1
ATOM 880 C C . CYS A 1 108 ? -5.562 1.284 5.777 1 93.62 108 CYS A C 1
ATOM 882 O O . CYS A 1 108 ? -5.461 0.833 6.922 1 93.62 108 CYS A O 1
ATOM 884 N N . ASP A 1 109 ? -5.082 0.685 4.723 1 91.38 109 ASP A N 1
ATOM 885 C CA . ASP A 1 109 ? -4.438 -0.621 4.824 1 91.38 109 ASP A CA 1
ATOM 886 C C . ASP A 1 109 ? -3.027 -0.495 5.395 1 91.38 109 ASP A C 1
ATOM 888 O O . ASP A 1 109 ? -2.518 -1.429 6.02 1 91.38 109 ASP A O 1
ATOM 892 N N . ILE A 1 110 ? -2.439 0.688 5.191 1 89.19 110 ILE A N 1
ATOM 893 C CA . ILE A 1 110 ? -1.017 0.745 5.508 1 89.19 110 ILE A CA 1
ATOM 894 C C . ILE A 1 110 ? -0.79 1.681 6.695 1 89.19 110 ILE A C 1
ATOM 896 O O . ILE A 1 110 ? 0.301 1.711 7.27 1 89.19 110 ILE A O 1
ATOM 900 N N . THR A 1 111 ? -1.769 2.467 7.07 1 88.31 111 THR A N 1
ATOM 901 C CA . THR A 1 111 ? -1.642 3.379 8.203 1 88.31 111 THR A CA 1
ATOM 902 C C . THR A 1 111 ? -2.621 3.006 9.312 1 88.31 111 THR A C 1
ATOM 904 O O . THR A 1 111 ? -3.656 2.389 9.047 1 88.31 111 THR A O 1
ATOM 907 N N . PRO A 1 112 ? -2.348 3.354 10.562 1 87.81 112 PRO A N 1
ATOM 908 C CA . PRO A 1 112 ? -3.236 3.037 11.68 1 87.81 112 PRO A CA 1
ATOM 909 C C . PRO A 1 112 ? -4.34 4.078 11.867 1 87.81 112 PRO A C 1
ATOM 911 O O . PRO A 1 112 ? -4.703 4.402 13 1 87.81 112 PRO A O 1
ATOM 914 N N . MET A 1 113 ? -4.871 4.652 10.883 1 91.44 113 MET A N 1
ATOM 915 C CA . MET A 1 113 ? -5.805 5.773 10.969 1 91.44 113 MET A CA 1
ATOM 916 C C . MET A 1 113 ? -7.207 5.285 11.312 1 91.44 113 MET A C 1
ATOM 918 O O . MET A 1 113 ? -8.055 6.066 11.75 1 91.44 113 MET A O 1
ATOM 922 N N . ILE A 1 114 ? -7.52 4.031 11.109 1 95.12 114 ILE A N 1
ATOM 923 C CA . ILE A 1 114 ? -8.812 3.449 11.445 1 95.12 114 ILE A CA 1
ATOM 924 C C . ILE A 1 114 ? -8.711 2.666 12.75 1 95.12 114 ILE A C 1
ATOM 926 O O . ILE A 1 114 ? -7.75 1.917 12.953 1 95.12 114 ILE A O 1
ATOM 930 N N . ASN A 1 115 ? -9.648 2.898 13.602 1 94.38 115 ASN A N 1
ATOM 931 C CA . ASN A 1 115 ? -9.562 2.191 14.875 1 94.38 115 ASN A CA 1
ATOM 932 C C . ASN A 1 115 ? -9.797 0.693 14.703 1 94.38 115 ASN A C 1
ATOM 934 O O . ASN A 1 115 ? -10.367 0.262 13.703 1 94.38 115 ASN A O 1
ATOM 938 N N . GLU A 1 116 ? -9.328 -0.082 15.68 1 92.88 116 GLU A N 1
ATOM 939 C CA . GLU A 1 116 ? -9.32 -1.538 15.578 1 92.88 116 GLU A CA 1
ATOM 940 C C . GLU A 1 116 ? -10.727 -2.088 15.398 1 92.88 116 GLU A C 1
ATOM 942 O O . GLU A 1 116 ? -10.953 -2.977 14.57 1 92.88 116 GLU A O 1
ATOM 947 N N . GLU A 1 117 ? -11.648 -1.601 16.172 1 95.38 117 GLU A N 1
ATOM 948 C CA . GLU A 1 117 ? -13.031 -2.074 16.094 1 95.38 117 GLU A CA 1
ATOM 949 C C . GLU A 1 117 ? -13.617 -1.821 14.711 1 95.38 117 GLU A C 1
ATOM 951 O O . GLU A 1 117 ? -14.273 -2.695 14.141 1 95.38 117 GLU A O 1
ATOM 956 N N . THR A 1 118 ? -13.414 -0.573 14.227 1 97.06 118 THR A N 1
ATOM 957 C CA . THR A 1 118 ? -13.914 -0.203 12.906 1 97.06 118 THR A CA 1
ATOM 958 C C . THR A 1 118 ? -13.242 -1.046 11.82 1 97.06 118 THR A C 1
ATOM 960 O O . THR A 1 118 ? -13.898 -1.481 10.875 1 97.06 118 THR A O 1
ATOM 963 N N . ARG A 1 119 ? -11.977 -1.274 11.953 1 93.69 119 ARG A N 1
ATOM 964 C CA . ARG A 1 119 ? -11.242 -2.105 11.008 1 93.69 119 ARG A CA 1
ATOM 965 C C . ARG A 1 119 ? -11.828 -3.514 10.938 1 93.69 119 ARG A C 1
ATOM 967 O O . ARG A 1 119 ? -11.953 -4.09 9.859 1 93.69 119 ARG A O 1
ATOM 974 N N . SER A 1 120 ? -12.109 -4.078 12.078 1 93.12 120 SER A N 1
ATOM 975 C CA . SER A 1 120 ? -12.688 -5.414 12.148 1 93.12 120 SER A CA 1
ATOM 976 C C . SER A 1 120 ? -14.047 -5.461 11.453 1 93.12 120 SER A C 1
ATOM 978 O O . SER A 1 120 ? -14.344 -6.41 10.727 1 93.12 120 SER A O 1
ATOM 980 N N . LYS A 1 121 ? -14.836 -4.453 11.688 1 95.12 121 LYS A N 1
ATOM 981 C CA . LYS A 1 121 ? -16.125 -4.355 11.008 1 95.12 121 LYS A CA 1
ATOM 982 C C . LYS A 1 121 ? -15.938 -4.234 9.492 1 95.12 121 LYS A C 1
ATOM 984 O O . LYS A 1 121 ? -16.703 -4.82 8.727 1 95.12 121 LYS A O 1
ATOM 989 N N . GLY A 1 122 ? -14.961 -3.457 9.102 1 94.12 122 GLY A N 1
ATOM 990 C CA . GLY A 1 122 ? -14.68 -3.312 7.684 1 94.12 122 GLY A CA 1
ATOM 991 C C . GLY A 1 122 ? -14.32 -4.621 7.008 1 94.12 122 GLY A C 1
ATOM 992 O O . GLY A 1 122 ? -14.734 -4.875 5.871 1 94.12 122 GLY A O 1
ATOM 993 N N . ILE A 1 123 ? -13.57 -5.43 7.715 1 90.25 123 ILE A N 1
ATOM 994 C CA . ILE A 1 123 ? -13.141 -6.723 7.191 1 90.25 123 ILE A CA 1
ATOM 995 C C . ILE A 1 123 ? -14.359 -7.609 6.938 1 90.25 123 ILE A C 1
ATOM 997 O O . ILE A 1 123 ? -14.383 -8.383 5.977 1 90.25 123 ILE A O 1
ATOM 1001 N N . SER A 1 124 ? -15.336 -7.457 7.668 1 92.88 124 SER A N 1
ATOM 1002 C CA . SER A 1 124 ? -16.531 -8.297 7.547 1 92.88 124 SER A CA 1
ATOM 1003 C C . SER A 1 124 ? -17.25 -8.039 6.234 1 92.88 124 SER A C 1
ATOM 1005 O O . SER A 1 124 ? -18.016 -8.891 5.762 1 92.88 124 SER A O 1
ATOM 1007 N N . TYR A 1 125 ? -17.047 -6.883 5.645 1 93 125 TYR A N 1
ATOM 1008 C CA . TYR A 1 125 ? -17.672 -6.57 4.363 1 93 125 TYR A CA 1
ATOM 1009 C C . TYR A 1 125 ? -17.062 -7.41 3.244 1 93 125 TYR A C 1
ATOM 1011 O O . TYR A 1 125 ? -17.641 -7.516 2.158 1 93 125 TYR A O 1
ATOM 1019 N N . LEU A 1 126 ? -15.93 -8.008 3.479 1 92.56 126 LEU A N 1
ATOM 1020 C CA . LEU A 1 126 ? -15.289 -8.898 2.512 1 92.56 126 LEU A CA 1
ATOM 1021 C C . LEU A 1 126 ? -15.492 -10.359 2.896 1 92.56 126 LEU A C 1
ATOM 1023 O O . LEU A 1 126 ? -14.812 -11.242 2.373 1 92.56 126 LEU A O 1
ATOM 1027 N N . GLN A 1 127 ? -16.438 -10.641 3.727 1 93.62 127 GLN A N 1
ATOM 1028 C CA . GLN A 1 127 ? -16.625 -11.961 4.316 1 93.62 127 GLN A CA 1
ATOM 1029 C C . GLN A 1 127 ? -16.891 -13.008 3.238 1 93.62 127 GLN A C 1
ATOM 1031 O O . GLN A 1 127 ? -16.406 -14.141 3.332 1 93.62 127 GLN A O 1
ATOM 1036 N N . LYS A 1 128 ? -17.672 -12.719 2.271 1 95.62 128 LYS A N 1
ATOM 1037 C CA . LYS A 1 128 ? -17.953 -13.672 1.204 1 95.62 128 LYS A CA 1
ATOM 1038 C C . LYS A 1 128 ? -16.688 -14.07 0.466 1 95.62 128 LYS A C 1
ATOM 1040 O O . LYS A 1 128 ? -16.531 -15.227 0.054 1 95.62 128 LYS A O 1
ATOM 1045 N N . PHE A 1 129 ? -15.812 -13.148 0.247 1 96.94 129 PHE A N 1
ATOM 1046 C CA . PHE A 1 129 ? -14.523 -13.445 -0.367 1 96.94 129 PHE A CA 1
ATOM 1047 C C . PHE A 1 129 ? -13.68 -14.336 0.54 1 96.94 129 PHE A C 1
ATOM 1049 O O . PHE A 1 129 ? -13.086 -15.32 0.082 1 96.94 129 PHE A O 1
ATOM 1056 N N . MET A 1 130 ? -13.648 -13.969 1.838 1 96.06 130 MET A N 1
ATOM 1057 C CA . MET A 1 130 ? -12.883 -14.758 2.795 1 96.06 130 MET A CA 1
ATOM 1058 C C . MET A 1 130 ? -13.422 -16.188 2.873 1 96.06 130 MET A C 1
ATOM 1060 O O . MET A 1 130 ? -12.648 -17.141 2.959 1 96.06 130 MET A O 1
ATOM 1064 N N . ASP A 1 131 ? -14.695 -16.281 2.854 1 97.5 131 ASP A N 1
ATOM 1065 C CA . ASP A 1 131 ? -15.32 -17.609 2.877 1 97.5 131 ASP A CA 1
ATOM 1066 C C . ASP A 1 131 ? -14.945 -18.422 1.64 1 97.5 131 ASP A C 1
ATOM 1068 O O . ASP A 1 131 ? -14.695 -19.625 1.73 1 97.5 131 ASP A O 1
ATOM 1072 N N . LEU A 1 132 ? -14.992 -17.766 0.531 1 98.44 132 LEU A N 1
ATOM 1073 C CA . LEU A 1 132 ? -14.602 -18.438 -0.708 1 98.44 132 LEU A CA 1
ATOM 1074 C C . LE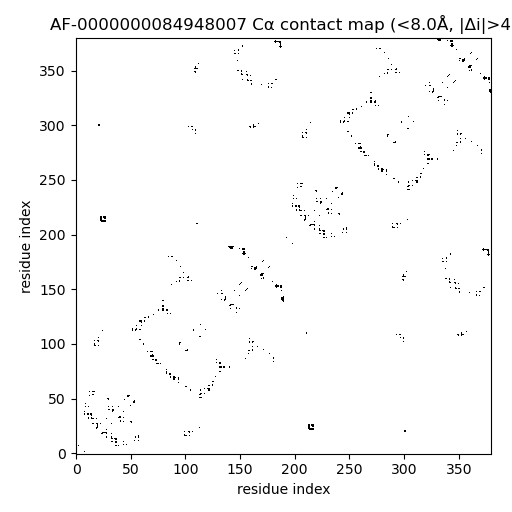U A 1 132 ? -13.164 -18.938 -0.627 1 98.44 132 LEU A C 1
ATOM 1076 O O . LEU A 1 132 ? -12.867 -20.062 -1.039 1 98.44 132 LEU A O 1
ATOM 1080 N N . CYS A 1 133 ? -12.234 -18.141 -0.125 1 98.25 133 CYS A N 1
ATOM 1081 C CA . CYS A 1 133 ? -10.836 -18.516 0.012 1 98.25 133 CYS A CA 1
ATOM 1082 C C . CYS A 1 133 ? -10.688 -19.688 0.971 1 98.25 133 CYS A C 1
ATOM 1084 O O . CYS A 1 133 ? -9.914 -20.609 0.71 1 98.25 133 CYS A O 1
ATOM 1086 N N . LYS A 1 134 ? -11.406 -19.625 2.025 1 98.06 134 LYS A N 1
ATOM 1087 C CA . LYS A 1 134 ? -11.375 -20.734 2.977 1 98.06 134 LYS A CA 1
ATOM 1088 C C . LYS A 1 134 ? -11.859 -22.031 2.33 1 98.06 134 LYS A C 1
ATOM 1090 O O . LYS A 1 134 ? -11.273 -23.094 2.539 1 98.06 134 LYS A O 1
ATOM 1095 N N . ARG A 1 135 ? -12.961 -21.938 1.633 1 98.38 135 ARG A N 1
ATOM 1096 C CA . ARG A 1 135 ? -13.445 -23.094 0.89 1 98.38 135 ARG A CA 1
ATOM 1097 C C . ARG A 1 135 ? -12.383 -23.609 -0.072 1 98.38 135 ARG A C 1
ATOM 1099 O O . ARG A 1 135 ? -12.172 -24.828 -0.191 1 98.38 135 ARG A O 1
ATOM 1106 N N . GLY A 1 136 ? -11.75 -22.656 -0.777 1 98.69 136 GLY A N 1
ATOM 1107 C CA . GLY A 1 136 ? -10.672 -23.047 -1.678 1 98.69 136 GLY A CA 1
ATOM 1108 C C . GLY A 1 136 ? -9.531 -23.766 -0.979 1 98.69 136 GLY A C 1
ATOM 1109 O O . GLY A 1 136 ? -8.945 -24.688 -1.537 1 98.69 136 GLY A O 1
ATOM 1110 N N . GLN A 1 137 ? -9.188 -23.328 0.21 1 98.5 137 GLN A N 1
ATOM 1111 C CA . GLN A 1 137 ? -8.156 -24 0.994 1 98.5 137 GLN A CA 1
ATOM 1112 C C . GLN A 1 137 ? -8.609 -25.406 1.405 1 98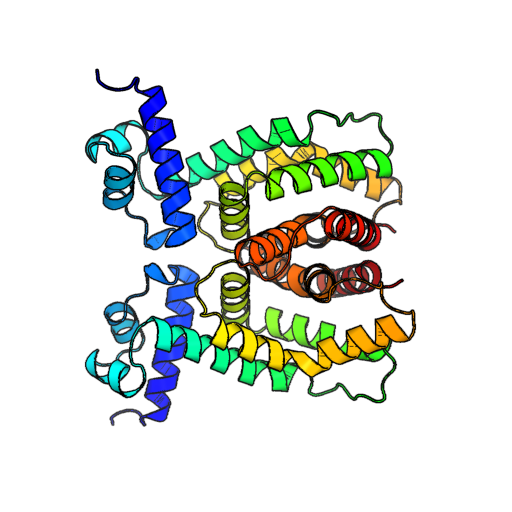.5 137 GLN A C 1
ATOM 1114 O O . GLN A 1 137 ? -7.852 -26.359 1.295 1 98.5 137 GLN A O 1
ATOM 1119 N N . GLU A 1 138 ? -9.82 -25.516 1.812 1 98.19 138 GLU A N 1
ATOM 1120 C CA . GLU A 1 138 ? -10.391 -26.797 2.23 1 98.19 138 GLU A CA 1
ATOM 1121 C C . GLU A 1 138 ? -10.453 -27.781 1.066 1 98.19 138 GLU A C 1
ATOM 1123 O O . GLU A 1 138 ? -10.227 -28.984 1.251 1 98.19 138 GLU A O 1
ATOM 1128 N N . GLU A 1 139 ? -10.734 -27.266 -0.07 1 98.25 139 GLU A N 1
ATOM 1129 C CA . GLU A 1 139 ? -10.852 -28.109 -1.261 1 98.25 139 GLU A CA 1
ATOM 1130 C C . GLU A 1 139 ? -9.484 -28.375 -1.886 1 98.25 139 GLU A C 1
ATOM 1132 O O . GLU A 1 139 ? -9.383 -29.125 -2.863 1 98.25 139 GLU A O 1
ATOM 1137 N N . GLY A 1 140 ? -8.469 -27.75 -1.45 1 98.12 140 GLY A N 1
ATOM 1138 C CA . GLY A 1 140 ? -7.117 -27.969 -1.937 1 98.12 140 GLY A CA 1
ATOM 1139 C C . GLY A 1 140 ? -6.82 -27.25 -3.238 1 98.12 140 GLY A C 1
ATOM 1140 O O . GLY A 1 140 ? -5.953 -27.672 -4.004 1 98.12 140 GLY A O 1
ATOM 1141 N N . ILE A 1 141 ? -7.523 -26.219 -3.486 1 98.38 141 ILE A N 1
ATOM 1142 C CA . ILE A 1 141 ? -7.371 -25.438 -4.715 1 98.38 141 ILE A CA 1
ATOM 1143 C C . ILE A 1 141 ? -6.453 -24.25 -4.457 1 98.38 141 ILE A C 1
ATOM 1145 O O . ILE A 1 141 ? -5.648 -23.875 -5.32 1 98.38 141 ILE A O 1
ATOM 1149 N N . ILE A 1 142 ? -6.578 -23.641 -3.316 1 98.06 142 ILE A N 1
ATOM 1150 C CA . ILE A 1 142 ? -5.82 -22.484 -2.887 1 98.06 142 ILE A CA 1
ATOM 1151 C C . ILE A 1 142 ? -4.805 -22.875 -1.82 1 98.06 142 ILE A C 1
ATOM 1153 O O . ILE A 1 142 ? -5.066 -23.781 -1.013 1 98.06 142 ILE A O 1
ATOM 1157 N N . LYS A 1 143 ? -3.707 -22.234 -1.826 1 98.06 143 LYS A N 1
ATOM 1158 C CA . LYS A 1 143 ? -2.658 -22.5 -0.843 1 98.06 143 LYS A CA 1
ATOM 1159 C C . LYS A 1 143 ? -3.197 -22.375 0.58 1 98.06 143 LYS A C 1
ATOM 1161 O O . LYS A 1 143 ? -3.979 -21.469 0.879 1 98.06 143 LYS A O 1
ATOM 1166 N N . ASP A 1 144 ? -2.723 -23.359 1.426 1 97.44 144 ASP A N 1
ATOM 1167 C CA . ASP A 1 144 ? -3.1 -23.328 2.836 1 97.44 144 ASP A CA 1
ATOM 1168 C C . ASP A 1 144 ? -2.219 -22.359 3.613 1 97.44 144 ASP A C 1
ATOM 1170 O O . ASP A 1 144 ? -1.137 -22.719 4.078 1 97.44 144 ASP A O 1
ATOM 1174 N N . CYS A 1 145 ? -2.67 -21.156 3.803 1 97.56 145 CYS A N 1
ATOM 1175 C CA . CYS A 1 145 ? -1.955 -20.078 4.48 1 97.56 145 CYS A CA 1
ATOM 1176 C C . CYS A 1 145 ? -2.926 -19.047 5.043 1 97.56 145 CYS A C 1
ATOM 1178 O O . CYS A 1 145 ? -4.141 -19.203 4.918 1 97.56 145 CYS A O 1
ATOM 1180 N N . SER A 1 146 ? -2.438 -18.062 5.75 1 96.75 146 SER A N 1
ATOM 1181 C CA . SER A 1 146 ? -3.262 -17.031 6.348 1 96.75 146 SER A CA 1
ATOM 1182 C C . SER A 1 146 ? -4.055 -16.266 5.285 1 96.75 146 SER A C 1
ATOM 1184 O O . SER A 1 146 ? -3.549 -16 4.191 1 96.75 146 SER A O 1
ATOM 1186 N N . LEU A 1 147 ? -5.254 -15.898 5.633 1 95.75 147 LEU A N 1
ATOM 1187 C CA . LEU A 1 147 ? -6.086 -15.117 4.719 1 95.75 147 LEU A CA 1
ATOM 1188 C C . LEU A 1 147 ? -5.465 -13.758 4.445 1 95.75 147 LEU A C 1
ATOM 1190 O O . LEU A 1 147 ? -5.73 -13.148 3.406 1 95.75 147 LEU A O 1
ATOM 1194 N N . TYR A 1 148 ? -4.629 -13.258 5.363 1 95.94 148 TYR A N 1
ATOM 1195 C CA . TYR A 1 148 ? -3.9 -12.016 5.129 1 95.94 148 TYR A CA 1
ATOM 1196 C C . TYR A 1 148 ? -2.926 -12.164 3.967 1 95.94 148 TYR A C 1
ATOM 1198 O O . TYR A 1 148 ? -2.742 -11.234 3.18 1 95.94 148 TYR A O 1
ATOM 1206 N N . LEU A 1 149 ? -2.293 -13.352 3.881 1 98.25 149 LEU A N 1
ATOM 1207 C CA . LEU A 1 149 ? -1.419 -13.609 2.74 1 98.25 149 LEU A CA 1
ATOM 1208 C C . LEU A 1 149 ? -2.217 -13.641 1.44 1 98.25 149 LEU A C 1
ATOM 1210 O O . LEU A 1 149 ? -1.805 -13.047 0.44 1 98.25 149 LEU A O 1
ATOM 1214 N N . ILE A 1 150 ? -3.371 -14.305 1.525 1 98.38 150 ILE A N 1
ATOM 1215 C CA . ILE A 1 150 ? -4.207 -14.391 0.332 1 98.38 150 ILE A CA 1
ATOM 1216 C C . ILE A 1 150 ? -4.617 -12.992 -0.119 1 98.38 150 ILE A C 1
ATOM 1218 O O . ILE A 1 150 ? -4.461 -12.641 -1.29 1 98.38 150 ILE A O 1
ATOM 1222 N N . TYR A 1 151 ? -5.09 -12.188 0.758 1 96.88 151 TYR A N 1
ATOM 1223 C CA . TYR A 1 151 ? -5.461 -10.82 0.417 1 96.88 151 TYR A CA 1
ATOM 1224 C C . TYR A 1 151 ? -4.25 -10.039 -0.083 1 96.88 151 TYR A C 1
ATOM 1226 O O . TYR A 1 151 ? -4.348 -9.289 -1.059 1 96.88 151 TYR A O 1
ATOM 1234 N N . GLY A 1 152 ? -3.105 -10.148 0.583 1 97.44 152 GLY A N 1
ATOM 1235 C CA . GLY A 1 152 ? -1.884 -9.422 0.265 1 97.44 152 GLY A CA 1
ATOM 1236 C C . GLY A 1 152 ? -1.381 -9.688 -1.141 1 97.44 152 GLY A C 1
ATOM 1237 O O . GLY A 1 152 ? -0.86 -8.789 -1.801 1 97.44 152 GLY A O 1
ATOM 1238 N N . PHE A 1 153 ? -1.615 -10.898 -1.604 1 98.62 153 PHE A N 1
ATOM 1239 C CA . PHE A 1 153 ? -1.037 -11.258 -2.895 1 98.62 153 PHE A CA 1
ATOM 1240 C C . PHE A 1 153 ? -2.098 -11.242 -3.986 1 98.62 153 PHE A C 1
ATOM 1242 O O . PHE A 1 153 ? -1.788 -11 -5.156 1 98.62 153 PHE A O 1
ATOM 1249 N N . ALA A 1 154 ? -3.357 -11.422 -3.617 1 98.44 154 ALA A N 1
ATOM 1250 C CA . ALA A 1 154 ? -4.387 -11.539 -4.648 1 98.44 154 ALA A CA 1
ATOM 1251 C C . ALA A 1 154 ? -5.09 -10.203 -4.875 1 98.44 154 ALA A C 1
ATOM 1253 O O . ALA A 1 154 ? -5.574 -9.93 -5.977 1 98.44 154 ALA A O 1
ATOM 1254 N N . ILE A 1 155 ? -5.191 -9.398 -3.84 1 97.62 155 ILE A N 1
ATOM 1255 C CA . ILE A 1 155 ? -6.035 -8.211 -3.916 1 97.62 155 ILE A CA 1
ATOM 1256 C C . ILE A 1 155 ? -5.184 -6.957 -3.746 1 97.62 155 ILE A C 1
ATOM 1258 O O . ILE A 1 155 ? -5.258 -6.031 -4.559 1 97.62 155 ILE A O 1
ATOM 1262 N N . ASN A 1 156 ? -4.293 -6.941 -2.812 1 96.88 156 ASN A N 1
ATOM 1263 C CA . ASN A 1 156 ? -3.539 -5.754 -2.43 1 96.88 156 ASN A CA 1
ATOM 1264 C C . ASN A 1 156 ? -2.734 -5.199 -3.602 1 96.88 156 ASN A C 1
ATOM 1266 O O . ASN A 1 156 ? -2.59 -3.982 -3.742 1 96.88 156 ASN A O 1
ATOM 1270 N N . PRO A 1 157 ? -2.207 -6.016 -4.492 1 98 157 PRO A N 1
ATOM 1271 C CA . PRO A 1 157 ? -1.457 -5.461 -5.621 1 98 157 PRO A CA 1
ATOM 1272 C C . PRO A 1 157 ? -2.293 -4.508 -6.473 1 98 157 PRO A C 1
ATOM 1274 O O . PRO A 1 157 ? -1.746 -3.605 -7.109 1 98 157 PRO A O 1
ATOM 1277 N N . LEU A 1 158 ? -3.582 -4.668 -6.457 1 97.69 158 LEU A N 1
ATOM 1278 C CA . LEU A 1 158 ? -4.449 -3.764 -7.203 1 97.69 158 LEU A CA 1
ATOM 1279 C C . LEU A 1 158 ? -4.316 -2.334 -6.688 1 97.69 158 LEU A C 1
ATOM 1281 O O . LEU A 1 158 ? -4.43 -1.378 -7.457 1 97.69 158 LEU A O 1
ATOM 1285 N N . SER A 1 159 ? -4.125 -2.225 -5.391 1 96.12 159 SER A N 1
ATOM 1286 C CA . SER A 1 159 ? -3.939 -0.899 -4.809 1 96.12 159 SER A CA 1
ATOM 1287 C C . SER A 1 159 ? -2.676 -0.234 -5.344 1 96.12 159 SER A C 1
ATOM 1289 O O . SER A 1 159 ? -2.674 0.963 -5.641 1 96.12 159 SER A O 1
ATOM 1291 N N . PHE A 1 160 ? -1.646 -0.983 -5.461 1 96.5 160 PHE A N 1
ATOM 1292 C CA . PHE A 1 160 ? -0.401 -0.486 -6.031 1 96.5 160 PHE A CA 1
ATOM 1293 C C . PHE A 1 160 ? -0.603 -0.059 -7.48 1 96.5 160 PHE A C 1
ATOM 1295 O O . PHE A 1 160 ? -0.151 1.015 -7.887 1 96.5 160 PHE A O 1
ATOM 1302 N N . LEU A 1 161 ? -1.293 -0.887 -8.25 1 96.94 161 LEU A N 1
ATOM 1303 C CA . LEU A 1 161 ? -1.509 -0.601 -9.664 1 96.94 161 LEU A CA 1
ATOM 1304 C C . LEU A 1 161 ? -2.357 0.655 -9.844 1 96.94 161 LEU A C 1
ATOM 1306 O O . LEU A 1 161 ? -2.092 1.467 -10.734 1 96.94 161 LEU A O 1
ATOM 1310 N N . VAL A 1 162 ? -3.352 0.84 -9.031 1 96.06 162 VAL A N 1
ATOM 1311 C CA . VAL A 1 162 ? -4.195 2.027 -9.086 1 96.06 162 VAL A CA 1
ATOM 1312 C C . VAL A 1 162 ? -3.361 3.27 -8.781 1 96.06 162 VAL A C 1
ATOM 1314 O O . VAL A 1 162 ? -3.518 4.305 -9.43 1 96.06 162 VAL A O 1
ATOM 1317 N N . ALA A 1 163 ? -2.506 3.182 -7.773 1 94.56 163 ALA A N 1
ATOM 1318 C CA . ALA A 1 163 ? -1.636 4.301 -7.426 1 94.56 163 ALA A CA 1
ATOM 1319 C C . ALA A 1 163 ? -0.718 4.664 -8.594 1 94.56 163 ALA A C 1
ATOM 1321 O O . ALA A 1 163 ? -0.557 5.84 -8.922 1 94.56 163 ALA A O 1
ATOM 1322 N N . LYS A 1 164 ? -0.099 3.689 -9.234 1 95 164 LYS A N 1
ATOM 1323 C CA . LYS A 1 164 ? 0.781 3.945 -10.367 1 95 164 LYS A CA 1
ATOM 1324 C C . LYS A 1 164 ? 0.006 4.535 -11.539 1 95 164 LYS A C 1
ATOM 1326 O O . LYS A 1 164 ? 0.526 5.375 -12.281 1 95 164 LYS A O 1
ATOM 1331 N N . HIS A 1 165 ? -1.224 4.035 -11.727 1 95.69 165 HIS A N 1
ATOM 1332 C CA . HIS A 1 165 ? -2.1 4.609 -12.742 1 95.69 165 HIS A CA 1
ATOM 1333 C C . HIS A 1 165 ? -2.355 6.09 -12.477 1 95.69 165 HIS A C 1
ATOM 1335 O O . HIS A 1 165 ? -2.244 6.914 -13.383 1 95.69 165 HIS A O 1
ATOM 1341 N N . GLN A 1 166 ? -2.684 6.406 -11.281 1 92.31 166 GLN A N 1
ATOM 1342 C CA . GLN A 1 166 ? -2.973 7.781 -10.891 1 92.31 166 GLN A CA 1
ATOM 1343 C C . GLN A 1 166 ? -1.755 8.68 -11.094 1 92.31 166 GLN A C 1
ATOM 1345 O O . GLN A 1 166 ? -1.894 9.852 -11.438 1 92.31 166 GLN A O 1
ATOM 1350 N N . MET A 1 167 ? -0.606 8.156 -10.859 1 90.94 167 MET A N 1
ATOM 1351 C CA . MET A 1 167 ? 0.636 8.914 -10.977 1 90.94 167 MET A CA 1
ATOM 1352 C C . MET A 1 167 ? 1.1 8.977 -12.43 1 90.94 167 MET A C 1
ATOM 1354 O O . MET A 1 167 ? 2.117 9.609 -12.727 1 90.94 167 MET A O 1
ATOM 1358 N N . GLY A 1 168 ? 0.396 8.312 -13.344 1 91.88 168 GLY A N 1
ATOM 1359 C CA . GLY A 1 168 ? 0.716 8.344 -14.766 1 91.88 168 GLY A CA 1
ATOM 1360 C C . GLY A 1 168 ? 1.9 7.469 -15.125 1 91.88 168 GLY A C 1
ATOM 1361 O O . GLY A 1 168 ? 2.496 7.633 -16.203 1 91.88 168 GLY A O 1
ATOM 1362 N N . GLU A 1 169 ? 2.232 6.527 -14.258 1 92.19 169 GLU A N 1
ATOM 1363 C CA . GLU A 1 169 ? 3.391 5.672 -14.492 1 92.19 169 GLU A CA 1
ATOM 1364 C C . GLU A 1 169 ? 2.992 4.387 -15.219 1 92.19 169 GLU A C 1
ATOM 1366 O O . GLU A 1 169 ? 3.832 3.736 -15.836 1 92.19 169 GLU A O 1
ATOM 1371 N N . LEU A 1 170 ? 1.829 3.998 -15.062 1 93.75 170 LEU A N 1
ATOM 1372 C CA . LEU A 1 170 ? 1.238 2.812 -15.672 1 93.75 170 LEU A CA 1
ATOM 1373 C C . LEU A 1 170 ? -0.228 3.053 -16.016 1 93.75 170 LEU A C 1
ATOM 1375 O O . LEU A 1 170 ? -0.951 3.703 -15.258 1 93.75 170 LEU A O 1
ATOM 1379 N N . PHE A 1 171 ? -0.605 2.598 -17.172 1 93.94 171 PHE A N 1
ATOM 1380 C CA . PHE A 1 171 ? -2.023 2.641 -17.516 1 93.94 171 PHE A CA 1
ATOM 1381 C C . PHE A 1 171 ? -2.701 1.321 -17.172 1 93.94 171 PHE A C 1
ATOM 1383 O O . PHE A 1 171 ? -2.324 0.269 -17.688 1 93.94 171 PHE A O 1
ATOM 1390 N N . PHE A 1 172 ? -3.637 1.452 -16.25 1 93.62 172 PHE A N 1
ATOM 1391 C CA . PHE A 1 172 ? -4.367 0.267 -15.812 1 93.62 172 PHE A CA 1
ATOM 1392 C C . PHE A 1 172 ? -5.426 -0.12 -16.828 1 93.62 172 PHE A C 1
ATOM 1394 O O . PHE A 1 172 ? -6.625 -0.07 -16.547 1 93.62 172 PHE A O 1
ATOM 1401 N N . ASN A 1 173 ? -4.973 -0.587 -18 1 94.44 173 ASN A N 1
ATOM 1402 C CA . ASN A 1 173 ? -5.836 -0.966 -19.125 1 94.44 173 ASN A CA 1
ATOM 1403 C C . ASN A 1 173 ? -6.145 -2.461 -19.109 1 94.44 173 ASN A C 1
ATOM 1405 O O . ASN A 1 173 ? -5.801 -3.162 -18.156 1 94.44 173 ASN A O 1
ATOM 1409 N N . GLU A 1 174 ? -6.82 -2.928 -20.141 1 95.44 174 GLU A N 1
ATOM 1410 C CA . GLU A 1 174 ? -7.312 -4.301 -20.172 1 95.44 174 GLU A CA 1
ATOM 1411 C C . GLU A 1 174 ? -6.156 -5.301 -20.172 1 95.44 174 GLU A C 1
ATOM 1413 O O . GLU A 1 174 ? -6.254 -6.367 -19.562 1 95.44 174 GLU A O 1
ATOM 1418 N N . GLU A 1 175 ? -5.133 -5.012 -20.859 1 95.94 175 GLU A N 1
ATOM 1419 C CA . GLU A 1 175 ? -3.969 -5.891 -20.875 1 95.94 175 GLU A CA 1
ATOM 1420 C C . GLU A 1 175 ? -3.363 -6.047 -19.484 1 95.94 175 GLU A C 1
ATOM 1422 O O . GLU A 1 175 ? -3.064 -7.16 -19.047 1 95.94 175 GLU A O 1
ATOM 1427 N N . VAL A 1 176 ? -3.148 -4.938 -18.828 1 97 176 VAL A N 1
ATOM 1428 C CA . VAL A 1 176 ? -2.625 -4.949 -17.469 1 97 176 VAL A CA 1
ATOM 1429 C C . VAL A 1 176 ? -3.572 -5.73 -16.562 1 97 176 VAL A C 1
ATOM 1431 O O . VAL A 1 176 ? -3.131 -6.539 -15.734 1 97 176 VAL A O 1
ATOM 1434 N N . LEU A 1 177 ? -4.859 -5.465 -16.734 1 97.56 177 LEU A N 1
ATOM 1435 C CA . LEU A 1 177 ? -5.887 -6.125 -15.93 1 97.56 177 LEU A CA 1
ATOM 1436 C C . LEU A 1 177 ? -5.809 -7.641 -16.094 1 97.56 177 LEU A C 1
ATOM 1438 O O . LEU A 1 177 ? -5.883 -8.383 -15.117 1 97.56 177 LEU A O 1
ATOM 1442 N N . GLU A 1 178 ? -5.719 -8.133 -17.25 1 97.88 178 GLU A N 1
ATOM 1443 C CA . GLU A 1 178 ? -5.672 -9.562 -17.531 1 97.88 178 GLU A CA 1
ATOM 1444 C C . GLU A 1 178 ? -4.422 -10.203 -16.938 1 97.88 178 GLU A C 1
ATOM 1446 O O . GLU A 1 178 ? -4.492 -11.273 -16.344 1 97.88 178 GLU A O 1
ATOM 1451 N N . ASN A 1 179 ? -3.271 -9.57 -17.156 1 98.25 179 ASN A N 1
ATOM 1452 C CA . ASN A 1 179 ? -2.039 -10.07 -16.547 1 98.25 179 ASN A CA 1
ATOM 1453 C C . ASN A 1 179 ? -2.121 -10.07 -15.023 1 98.25 179 ASN A C 1
ATOM 1455 O O . ASN A 1 179 ? -1.677 -11.016 -14.375 1 98.25 179 ASN A O 1
ATOM 1459 N N . ALA A 1 180 ? -2.684 -9.016 -14.492 1 98.69 180 ALA A N 1
ATOM 1460 C CA . ALA A 1 180 ? -2.826 -8.906 -13.039 1 98.69 180 ALA A CA 1
ATOM 1461 C C . ALA A 1 180 ? -3.689 -10.039 -12.492 1 98.69 180 ALA A C 1
ATOM 1463 O O . ALA A 1 180 ? -3.387 -10.602 -11.438 1 98.69 180 ALA A O 1
ATOM 1464 N N . TYR A 1 181 ? -4.766 -10.352 -13.195 1 98.75 181 TYR A N 1
ATOM 1465 C CA . TYR A 1 181 ? -5.621 -11.438 -12.742 1 98.75 181 TYR A CA 1
ATOM 1466 C C . TYR A 1 181 ? -4.855 -12.758 -12.703 1 98.75 181 TYR A C 1
ATOM 1468 O O . TYR A 1 181 ? -4.926 -13.492 -11.711 1 98.75 181 TYR A O 1
ATOM 1476 N N . LYS A 1 182 ? -4.172 -13.039 -13.789 1 98.44 182 LYS A N 1
ATOM 1477 C CA . LYS A 1 182 ? -3.402 -14.273 -13.844 1 98.44 182 LYS A CA 1
ATOM 1478 C C . LYS A 1 182 ? -2.393 -14.344 -12.703 1 98.44 182 LYS A C 1
ATOM 1480 O O . LYS A 1 182 ? -2.246 -15.383 -12.062 1 98.44 182 LYS A O 1
ATOM 1485 N N . MET A 1 183 ? -1.701 -13.281 -12.492 1 98.69 183 MET A N 1
ATOM 1486 C CA . MET A 1 183 ? -0.701 -13.227 -11.43 1 98.69 183 MET A CA 1
ATOM 1487 C C . MET A 1 183 ? -1.352 -13.398 -10.062 1 98.69 183 MET A C 1
ATOM 1489 O O . MET A 1 183 ? -0.819 -14.094 -9.203 1 98.69 183 MET A O 1
ATOM 1493 N N . SER A 1 184 ? -2.5 -12.773 -9.859 1 98.81 184 SER A N 1
ATOM 1494 C CA . SER A 1 184 ? -3.246 -12.93 -8.609 1 98.81 184 SER A CA 1
ATOM 1495 C C . SER A 1 184 ? -3.635 -14.383 -8.367 1 98.81 184 SER A C 1
ATOM 1497 O O . SER A 1 184 ? -3.363 -14.938 -7.305 1 98.81 184 SER A O 1
ATOM 1499 N N . TRP A 1 185 ? -4.246 -14.961 -9.383 1 98.75 185 TRP A N 1
ATOM 1500 C CA . TRP A 1 185 ? -4.723 -16.328 -9.242 1 98.75 185 TRP A CA 1
ATOM 1501 C C . TRP A 1 185 ? -3.561 -17.281 -8.992 1 98.75 185 TRP A C 1
ATOM 1503 O O . TRP A 1 185 ? -3.625 -18.125 -8.086 1 98.75 185 TRP A O 1
ATOM 1513 N N . TYR A 1 186 ? -2.457 -17.156 -9.672 1 98.19 186 TYR A N 1
ATOM 1514 C CA . TYR A 1 186 ? -1.333 -18.078 -9.555 1 98.19 186 TYR A CA 1
ATOM 1515 C C . TYR A 1 186 ? -0.595 -17.859 -8.234 1 98.19 186 TYR A C 1
ATOM 1517 O O . TYR A 1 186 ? 0.051 -18.781 -7.73 1 98.19 186 TYR A O 1
ATOM 1525 N N . SER A 1 187 ? -0.677 -16.688 -7.711 1 98.62 187 SER A N 1
ATOM 1526 C CA . SER A 1 187 ? -0.04 -16.453 -6.422 1 98.62 187 SER A CA 1
ATOM 1527 C C . SER A 1 187 ? -0.698 -17.266 -5.32 1 98.62 187 SER A C 1
ATOM 1529 O O . SER A 1 187 ? -0.045 -17.641 -4.344 1 98.62 187 SER A O 1
ATOM 1531 N N . ILE A 1 188 ? -1.978 -17.578 -5.484 1 98.56 188 ILE A N 1
ATOM 1532 C CA . ILE A 1 188 ? -2.672 -18.188 -4.352 1 98.56 188 ILE A CA 1
ATOM 1533 C C . ILE A 1 188 ? -3.039 -19.625 -4.68 1 98.56 188 ILE A C 1
ATOM 1535 O O . ILE A 1 188 ? -3.355 -20.422 -3.785 1 98.56 188 ILE A O 1
ATOM 1539 N N . LYS A 1 189 ? -3.1 -19.938 -5.949 1 98 189 LYS A N 1
ATOM 1540 C CA . LYS A 1 189 ? -3.447 -21.297 -6.355 1 98 189 LYS A CA 1
ATOM 1541 C C . LYS A 1 189 ? -2.436 -22.297 -5.82 1 98 189 LYS A C 1
ATOM 1543 O O . LYS A 1 189 ? -1.239 -22.016 -5.75 1 98 189 LYS A O 1
ATOM 1548 N N . LYS A 1 190 ? -2.887 -23.484 -5.406 1 95.38 190 LYS A N 1
ATOM 1549 C CA . LYS A 1 190 ? -2.021 -24.547 -4.91 1 95.38 190 LYS A CA 1
ATOM 1550 C C . LYS A 1 190 ? -1.244 -25.203 -6.051 1 95.38 190 LYS A C 1
ATOM 1552 O O . LYS A 1 190 ? -1.804 -25.469 -7.113 1 95.38 190 LYS A O 1
ATOM 1557 N N . MET B 1 1 ? 28.281 20.25 23.781 1 38.38 1 MET B N 1
ATOM 1558 C CA . MET B 1 1 ? 29 20.297 22.516 1 38.38 1 MET B CA 1
ATOM 1559 C C . MET B 1 1 ? 28.062 20.031 21.344 1 38.38 1 MET B C 1
ATOM 1561 O O . MET B 1 1 ? 27.234 19.109 21.406 1 38.38 1 MET B O 1
ATOM 1565 N N . LYS B 1 2 ? 27.922 21.109 20.531 1 44.66 2 LYS B N 1
ATOM 1566 C CA . LYS B 1 2 ? 26.984 21.078 19.406 1 44.66 2 LYS B CA 1
ATOM 1567 C C . LYS B 1 2 ? 27.156 19.812 18.578 1 44.66 2 LYS B C 1
ATOM 1569 O O . LYS B 1 2 ? 28.281 19.469 18.188 1 44.66 2 LYS B O 1
ATOM 1574 N N . ALA B 1 3 ? 26.344 18.844 18.703 1 49.56 3 ALA B N 1
ATOM 1575 C CA . ALA B 1 3 ? 26.5 17.625 17.922 1 49.56 3 ALA B CA 1
ATOM 1576 C C . ALA B 1 3 ? 27.016 17.938 16.516 1 49.56 3 ALA B C 1
ATOM 1578 O O . ALA B 1 3 ? 26.641 18.938 15.922 1 49.56 3 ALA B O 1
ATOM 1579 N N . PRO B 1 4 ? 28.062 17.25 15.984 1 53.44 4 PRO B N 1
ATOM 1580 C CA . PRO B 1 4 ? 28.562 17.484 14.625 1 53.44 4 PRO B CA 1
ATOM 1581 C C . PRO B 1 4 ? 27.438 17.5 13.594 1 53.44 4 PRO B C 1
ATOM 1583 O O . PRO B 1 4 ? 26.391 16.891 13.797 1 53.44 4 PRO B O 1
ATOM 1586 N N . LEU B 1 5 ? 27.547 18.484 12.625 1 53.75 5 LEU B N 1
ATOM 1587 C CA . LEU B 1 5 ? 26.609 18.797 11.555 1 53.75 5 LEU B CA 1
ATOM 1588 C C . LEU B 1 5 ? 26.016 17.516 10.969 1 53.75 5 LEU B C 1
ATOM 1590 O O . LEU B 1 5 ? 24.812 17.453 10.695 1 53.75 5 LEU B O 1
ATOM 1594 N N . LYS B 1 6 ? 26.906 16.516 10.781 1 63.41 6 LYS B N 1
ATOM 1595 C CA . LYS B 1 6 ? 26.453 15.258 10.188 1 63.41 6 LYS B CA 1
ATOM 1596 C C . LYS B 1 6 ? 25.438 14.562 11.086 1 63.41 6 LYS B C 1
ATOM 1598 O O . LYS B 1 6 ? 24.469 13.969 10.594 1 63.41 6 LYS B O 1
ATOM 1603 N N . ASP B 1 7 ? 25.516 14.898 12.242 1 85.19 7 ASP B N 1
ATOM 1604 C CA . ASP B 1 7 ? 24.625 14.289 13.227 1 85.19 7 ASP B CA 1
ATOM 1605 C C . ASP B 1 7 ? 23.25 14.969 13.219 1 85.19 7 ASP B C 1
ATOM 1607 O O . ASP B 1 7 ? 22.219 14.305 13.352 1 85.19 7 ASP B O 1
ATOM 1611 N N . LYS B 1 8 ? 23.359 16.266 12.742 1 92.12 8 LYS B N 1
ATOM 1612 C CA . LYS B 1 8 ? 22.094 17.016 12.727 1 92.12 8 LYS B CA 1
ATOM 1613 C C . LYS B 1 8 ? 21.234 16.641 11.531 1 92.12 8 LYS B C 1
ATOM 1615 O O . LYS B 1 8 ? 20.016 16.516 11.648 1 92.12 8 LYS B O 1
ATOM 1620 N N . GLU B 1 9 ? 21.922 16.453 10.406 1 95.06 9 GLU B N 1
ATOM 1621 C CA . GLU B 1 9 ? 21.203 16.031 9.203 1 95.06 9 GLU B CA 1
ATOM 1622 C C . GLU B 1 9 ? 20.469 14.711 9.438 1 95.06 9 GLU B C 1
ATOM 1624 O O . GLU B 1 9 ? 19.297 14.578 9.094 1 95.06 9 GLU B O 1
ATOM 1629 N N . LYS B 1 10 ? 21.172 13.797 10.008 1 94.94 10 LYS B N 1
ATOM 1630 C CA . LYS B 1 10 ? 20.578 12.492 10.297 1 94.94 10 LYS B CA 1
ATOM 1631 C C . LYS B 1 10 ? 19.422 12.609 11.273 1 94.94 10 LYS B C 1
ATOM 1633 O O . LYS B 1 10 ? 18.406 11.93 11.117 1 94.94 10 LYS B O 1
ATOM 1638 N N . ALA B 1 11 ? 19.578 13.43 12.242 1 96.31 11 ALA B N 1
ATOM 1639 C CA . ALA B 1 11 ? 18.516 13.648 13.227 1 96.31 11 ALA B CA 1
ATOM 1640 C C . ALA B 1 11 ? 17.266 14.219 12.562 1 96.31 11 ALA B C 1
ATOM 1642 O O . ALA B 1 11 ? 16.141 13.828 12.898 1 96.31 11 ALA B O 1
ATOM 1643 N N . ILE B 1 12 ? 17.5 15.117 11.648 1 97.31 12 ILE B N 1
ATOM 1644 C CA . ILE B 1 12 ? 16.391 15.75 10.938 1 97.31 12 ILE B CA 1
ATOM 1645 C C . ILE B 1 12 ? 15.68 14.711 10.07 1 97.31 12 ILE B C 1
ATOM 1647 O O . ILE B 1 12 ? 14.445 14.633 10.055 1 97.31 12 ILE B O 1
ATOM 1651 N N . LEU B 1 13 ? 16.438 13.922 9.414 1 97.12 13 LEU B N 1
ATOM 1652 C CA . LEU B 1 13 ? 15.867 12.883 8.562 1 97.12 13 LEU B CA 1
ATOM 1653 C C . LEU B 1 13 ? 15.078 11.875 9.391 1 97.12 13 LEU B C 1
ATOM 1655 O O . LEU B 1 13 ? 13.977 11.477 9.016 1 97.12 13 LEU B O 1
ATOM 1659 N N . GLU B 1 14 ? 15.617 11.477 10.523 1 96.56 14 GLU B N 1
ATOM 1660 C CA . GLU B 1 14 ? 14.953 10.516 11.406 1 96.56 14 GLU B CA 1
ATOM 1661 C C . GLU B 1 14 ? 13.656 11.094 11.969 1 96.56 14 GLU B C 1
ATOM 1663 O O . GLU B 1 14 ? 12.648 10.398 12.055 1 96.56 14 GLU B O 1
ATOM 1668 N N . ALA B 1 15 ? 13.734 12.344 12.352 1 96.88 15 ALA B N 1
ATOM 1669 C CA . ALA B 1 15 ? 12.531 13.023 12.82 1 96.88 15 ALA B CA 1
ATOM 1670 C C . ALA B 1 15 ? 11.469 13.086 11.734 1 96.88 15 ALA B C 1
ATOM 1672 O O . ALA B 1 15 ? 10.281 12.883 12 1 96.88 15 ALA B O 1
ATOM 1673 N N . THR B 1 16 ? 11.891 13.391 10.539 1 97.06 16 THR B N 1
ATOM 1674 C CA . THR B 1 16 ? 10.969 13.453 9.406 1 97.06 16 THR B CA 1
ATOM 1675 C C . THR B 1 16 ? 10.32 12.094 9.164 1 97.06 16 THR B C 1
ATOM 1677 O O . THR B 1 16 ? 9.102 12.008 8.984 1 97.06 16 THR B O 1
ATOM 1680 N N . LEU B 1 17 ? 11.141 11.078 9.195 1 96.69 17 LEU B N 1
ATOM 1681 C CA . LEU B 1 17 ? 10.648 9.719 9.016 1 96.69 17 LEU B CA 1
ATOM 1682 C C . LEU B 1 17 ? 9.555 9.391 10.031 1 96.69 17 LEU B C 1
ATOM 1684 O O . LEU B 1 17 ? 8.477 8.914 9.664 1 96.69 17 LEU B O 1
ATOM 1688 N N . GLU B 1 18 ? 9.789 9.672 11.234 1 94.75 18 GLU B N 1
ATOM 1689 C CA . GLU B 1 18 ? 8.844 9.367 12.305 1 94.75 18 GLU B CA 1
ATOM 1690 C C . GLU B 1 18 ? 7.562 10.188 12.164 1 94.75 18 GLU B C 1
ATOM 1692 O O . GLU B 1 18 ? 6.461 9.648 12.305 1 94.75 18 GLU B O 1
ATOM 1697 N N . LEU B 1 19 ? 7.707 11.469 11.891 1 92.69 19 LEU B N 1
ATOM 1698 C CA . LEU B 1 19 ? 6.543 12.344 11.797 1 92.69 19 LEU B CA 1
ATOM 1699 C C . LEU B 1 19 ? 5.688 11.992 10.586 1 92.69 19 LEU B C 1
ATOM 1701 O O . LEU B 1 19 ? 4.457 11.961 10.68 1 92.69 19 LEU B O 1
ATOM 1705 N N . VAL B 1 20 ? 6.297 11.711 9.5 1 92.69 20 VAL B N 1
ATOM 1706 C CA . VAL B 1 20 ? 5.559 11.406 8.281 1 92.69 20 VAL B CA 1
ATOM 1707 C C . VAL B 1 20 ? 4.828 10.07 8.43 1 92.69 20 VAL B C 1
ATOM 1709 O O . VAL B 1 20 ? 3.666 9.945 8.039 1 92.69 20 VAL B O 1
ATOM 1712 N N . ASN B 1 21 ? 5.465 9.078 9.023 1 90.62 21 ASN B N 1
ATOM 1713 C CA . ASN B 1 21 ? 4.824 7.785 9.25 1 90.62 21 ASN B CA 1
ATOM 1714 C C . ASN B 1 21 ? 3.607 7.914 10.164 1 90.62 21 ASN B C 1
ATOM 1716 O O . ASN B 1 21 ? 2.607 7.219 9.977 1 90.62 21 ASN B O 1
ATOM 1720 N N . ASN B 1 22 ? 3.695 8.805 11.086 1 84.88 22 ASN B N 1
ATOM 1721 C CA . ASN B 1 22 ? 2.658 8.906 12.102 1 84.88 22 ASN B CA 1
ATOM 1722 C C . ASN B 1 22 ? 1.548 9.867 11.688 1 84.88 22 ASN B C 1
ATOM 1724 O O . ASN B 1 22 ? 0.372 9.617 11.969 1 84.88 22 ASN B O 1
ATOM 1728 N N . ASN B 1 23 ? 2.055 10.977 10.977 1 82 23 ASN B N 1
ATOM 1729 C CA . ASN B 1 23 ? 1.096 12.055 10.789 1 82 23 ASN B CA 1
ATOM 1730 C C . ASN B 1 23 ? 0.852 12.336 9.305 1 82 23 ASN B C 1
ATOM 1732 O O . ASN B 1 23 ? -0.087 13.055 8.953 1 82 23 ASN B O 1
ATOM 1736 N N . GLY B 1 24 ? 1.625 11.727 8.477 1 84.88 24 GLY B N 1
ATOM 1737 C CA . GLY B 1 24 ? 1.545 12.078 7.066 1 84.88 24 GLY B CA 1
ATOM 1738 C C . GLY B 1 24 ? 2.449 13.242 6.684 1 84.88 24 GLY B C 1
ATOM 1739 O O . GLY B 1 24 ? 2.861 14.016 7.547 1 84.88 24 GLY B O 1
ATOM 1740 N N . PHE B 1 25 ? 2.727 13.375 5.465 1 87.62 25 PHE B N 1
ATOM 1741 C CA . PHE B 1 25 ? 3.672 14.336 4.914 1 87.62 25 PHE B CA 1
ATOM 1742 C C . PHE B 1 25 ? 3.17 15.766 5.117 1 87.62 25 PHE B C 1
ATOM 1744 O O . PHE B 1 25 ? 3.9 16.625 5.621 1 87.62 25 PHE B O 1
ATOM 1751 N N . HIS B 1 26 ? 1.944 15.977 4.852 1 83.31 26 HIS B N 1
ATOM 1752 C CA . HIS B 1 26 ? 1.405 17.328 4.879 1 83.31 26 HIS B CA 1
ATOM 1753 C C . HIS B 1 26 ? 1.348 17.875 6.305 1 83.31 26 HIS B C 1
ATOM 1755 O O . HIS B 1 26 ? 1.569 19.062 6.527 1 83.31 26 HIS B O 1
ATOM 1761 N N . ALA B 1 27 ? 1.177 17.016 7.223 1 82.31 27 ALA B N 1
ATOM 1762 C CA . ALA B 1 27 ? 1.044 17.438 8.617 1 82.31 27 ALA B CA 1
ATOM 1763 C C . ALA B 1 27 ? 2.412 17.594 9.273 1 82.31 27 ALA B C 1
ATOM 1765 O O . ALA B 1 27 ? 2.514 18.109 10.391 1 82.31 27 ALA B O 1
ATOM 1766 N N . SER B 1 28 ? 3.361 17.156 8.594 1 89.62 28 SER B N 1
ATOM 1767 C CA . SER B 1 28 ? 4.711 17.25 9.141 1 89.62 28 SER B CA 1
ATOM 1768 C C . SER B 1 28 ? 5.402 18.531 8.695 1 89.62 28 SER B C 1
ATOM 1770 O O . SER B 1 28 ? 6.141 18.531 7.707 1 89.62 28 SER B O 1
ATOM 1772 N N . SER B 1 29 ? 5.277 19.562 9.508 1 91.31 29 SER B N 1
ATOM 1773 C CA . SER B 1 29 ? 5.848 20.859 9.164 1 91.31 29 SER B CA 1
ATOM 1774 C C . SER B 1 29 ? 7.324 20.938 9.523 1 91.31 29 SER B C 1
ATOM 1776 O O . SER B 1 29 ? 7.809 20.156 10.344 1 91.31 29 SER B O 1
ATOM 1778 N N . MET B 1 30 ? 7.973 21.953 8.922 1 95.44 30 MET B N 1
ATOM 1779 C CA . MET B 1 30 ? 9.391 22.156 9.211 1 95.44 30 MET B CA 1
ATOM 1780 C C . MET B 1 30 ? 9.609 22.469 10.688 1 95.44 30 MET B C 1
ATOM 1782 O O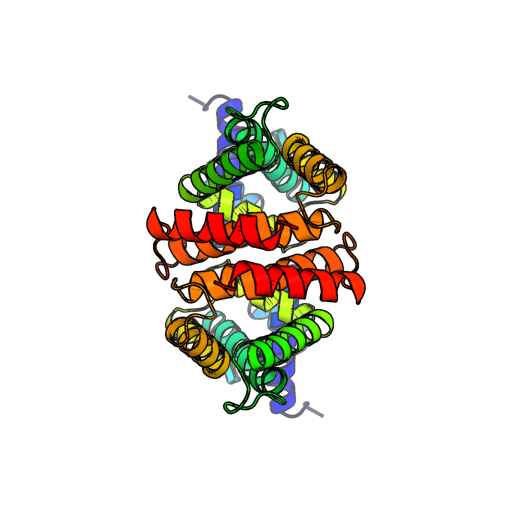 . MET B 1 30 ? 10.594 22.031 11.281 1 95.44 30 MET B O 1
ATOM 1786 N N . SER B 1 31 ? 8.672 23.188 11.25 1 95.31 31 SER B N 1
ATOM 1787 C CA . SER B 1 31 ? 8.75 23.531 12.664 1 95.31 31 SER B CA 1
ATOM 1788 C C . SER B 1 31 ? 8.641 22.297 13.539 1 95.31 31 SER B C 1
ATOM 1790 O O . SER B 1 31 ? 9.406 22.141 14.5 1 95.31 31 SER B O 1
ATOM 1792 N N . LYS B 1 32 ? 7.691 21.391 13.281 1 94.5 32 LYS B N 1
ATOM 1793 C CA . LYS B 1 32 ? 7.504 20.156 14.039 1 94.5 32 LYS B CA 1
ATOM 1794 C C . LYS B 1 32 ? 8.727 19.25 13.914 1 94.5 32 LYS B C 1
ATOM 1796 O O . LYS B 1 32 ? 9.141 18.609 14.883 1 94.5 32 LYS B O 1
ATOM 1801 N N . ILE B 1 33 ? 9.281 19.156 12.695 1 97.06 33 ILE B N 1
ATOM 1802 C CA . ILE B 1 33 ? 10.453 18.328 12.43 1 97.06 33 ILE B CA 1
ATOM 1803 C C . ILE B 1 33 ? 11.641 18.859 13.242 1 97.06 33 ILE B C 1
ATOM 1805 O O . ILE B 1 33 ? 12.359 18.078 13.867 1 97.06 33 ILE B O 1
ATOM 1809 N N . ALA B 1 34 ? 11.805 20.188 13.227 1 96.88 34 ALA B N 1
ATOM 1810 C CA . ALA B 1 34 ? 12.883 20.797 14 1 96.88 34 ALA B CA 1
ATOM 1811 C C . ALA B 1 34 ? 12.75 20.469 15.484 1 96.88 34 ALA B C 1
ATOM 1813 O O . ALA B 1 34 ? 13.734 20.109 16.141 1 96.88 34 ALA B O 1
ATOM 1814 N N . GLN B 1 35 ? 11.578 20.609 15.961 1 96.5 35 GLN B N 1
ATOM 1815 C CA . GLN B 1 35 ? 11.289 20.312 17.359 1 96.5 35 GLN B CA 1
ATOM 1816 C C . GLN B 1 35 ? 11.609 18.859 17.688 1 96.5 35 GLN B C 1
ATOM 1818 O O . GLN B 1 35 ? 12.297 18.578 18.672 1 96.5 35 GLN B O 1
ATOM 1823 N N . LYS B 1 36 ? 11.18 17.984 16.922 1 95.56 36 LYS B N 1
ATOM 1824 C CA . LYS B 1 36 ? 11.391 16.562 17.156 1 95.56 36 LYS B CA 1
ATOM 1825 C C . LYS B 1 36 ? 12.875 16.203 17.062 1 95.56 36 LYS B C 1
ATOM 1827 O O . LYS B 1 36 ? 13.359 15.336 17.797 1 95.56 36 LYS B O 1
ATOM 1832 N N . ALA B 1 37 ? 13.523 16.812 16.109 1 96.75 37 ALA B N 1
ATOM 1833 C CA . ALA B 1 37 ? 14.945 16.562 15.898 1 96.75 37 ALA B CA 1
ATOM 1834 C C . ALA B 1 37 ? 15.789 17.281 16.938 1 96.75 37 ALA B C 1
ATOM 1836 O O . ALA B 1 37 ? 17 17.094 17 1 96.75 37 ALA B O 1
ATOM 1837 N N . ASN B 1 38 ? 15.164 18.125 17.703 1 95.81 38 ASN B N 1
ATOM 1838 C CA . ASN B 1 38 ? 15.836 18.906 18.734 1 95.81 38 ASN B CA 1
ATOM 1839 C C . ASN B 1 38 ? 16.906 19.812 18.141 1 95.81 38 ASN B C 1
ATOM 1841 O O . ASN B 1 38 ? 18.062 19.797 18.578 1 95.81 38 ASN B O 1
ATOM 1845 N N . VAL B 1 39 ? 16.531 20.5 17.094 1 96 39 VAL B N 1
ATOM 1846 C CA . VAL B 1 39 ? 17.375 21.516 16.469 1 96 39 VAL B CA 1
ATOM 1847 C C . VAL B 1 39 ? 16.594 22.812 16.297 1 96 39 VAL B C 1
ATOM 1849 O O . VAL B 1 39 ? 15.367 22.828 16.375 1 96 39 VAL B O 1
ATOM 1852 N N . ALA B 1 40 ? 17.406 23.875 16.109 1 92.62 40 ALA B N 1
ATOM 1853 C CA . ALA B 1 40 ? 16.734 25.141 15.781 1 92.62 40 ALA B CA 1
ATOM 1854 C C . ALA B 1 40 ? 16.125 25.078 14.383 1 92.62 40 ALA B C 1
ATOM 1856 O O . ALA B 1 40 ? 16.688 24.469 13.477 1 92.62 40 ALA B O 1
ATOM 1857 N N . PRO B 1 41 ? 14.969 25.719 14.172 1 92.88 41 PRO B N 1
ATOM 1858 C CA . PRO B 1 41 ? 14.352 25.75 12.852 1 92.88 41 PRO B CA 1
ATOM 1859 C C . PRO B 1 41 ? 15.305 26.219 11.758 1 92.88 41 PRO B C 1
ATOM 1861 O O . PRO B 1 41 ? 15.312 25.656 10.656 1 92.88 41 PRO B O 1
ATOM 1864 N N . ALA B 1 42 ? 16.125 27.156 12.07 1 92.94 42 ALA B N 1
ATOM 1865 C CA . ALA B 1 42 ? 17.062 27.703 11.094 1 92.94 42 ALA B CA 1
ATOM 1866 C C . ALA B 1 42 ? 18.078 26.641 10.664 1 92.94 42 ALA B C 1
ATOM 1868 O O . ALA B 1 42 ? 18.547 26.656 9.523 1 92.94 42 ALA B O 1
ATOM 1869 N N . THR B 1 43 ? 18.391 25.734 11.484 1 94.62 43 THR B N 1
ATOM 1870 C CA . THR B 1 43 ? 19.359 24.672 11.227 1 94.62 43 THR B CA 1
ATOM 1871 C C . THR B 1 43 ? 18.859 23.75 10.117 1 94.62 43 THR B C 1
ATOM 1873 O O . THR B 1 43 ? 19.656 23.281 9.305 1 94.62 43 THR B O 1
ATOM 1876 N N . ILE B 1 44 ? 17.547 23.453 10.055 1 95.88 44 ILE B N 1
ATOM 1877 C CA . ILE B 1 44 ? 17 22.578 9.031 1 95.88 44 ILE B CA 1
ATOM 1878 C C . ILE B 1 44 ? 17.281 23.156 7.648 1 95.88 44 ILE B C 1
ATOM 1880 O O . ILE B 1 44 ? 17.578 22.406 6.707 1 95.88 44 ILE B O 1
ATOM 1884 N N . TYR B 1 45 ? 17.281 24.5 7.578 1 95.06 45 TYR B N 1
ATOM 1885 C CA . TYR B 1 45 ? 17.391 25.156 6.281 1 95.06 45 TYR B CA 1
ATOM 1886 C C . TYR B 1 45 ? 18.828 25.188 5.797 1 95.06 45 TYR B C 1
ATOM 1888 O O . TYR B 1 45 ? 19.094 25.516 4.637 1 95.06 45 TYR B O 1
ATOM 1896 N N . ILE B 1 46 ? 19.688 24.891 6.648 1 95.38 46 ILE B N 1
ATOM 1897 C CA . ILE B 1 46 ? 21.078 24.703 6.25 1 95.38 46 ILE B CA 1
ATOM 1898 C C . ILE B 1 46 ? 21.188 23.469 5.352 1 95.38 46 ILE B C 1
ATOM 1900 O O . ILE B 1 46 ? 21.984 23.453 4.406 1 95.38 46 ILE B O 1
ATOM 1904 N N . TYR B 1 47 ? 20.328 22.547 5.598 1 95.5 47 TYR B N 1
ATOM 1905 C CA . TYR B 1 47 ? 20.453 21.266 4.922 1 95.5 47 TYR B CA 1
ATOM 1906 C C . TYR B 1 47 ? 19.375 21.094 3.857 1 95.5 47 TYR B C 1
ATOM 1908 O O . TYR B 1 47 ? 19.578 20.391 2.869 1 95.5 47 TYR B O 1
ATOM 1916 N N . PHE B 1 48 ? 18.266 21.688 4.082 1 97.5 48 PHE B N 1
ATOM 1917 C CA . PHE B 1 48 ? 17.109 21.453 3.232 1 97.5 48 PHE B CA 1
ATOM 1918 C C . PHE B 1 48 ? 16.422 22.781 2.871 1 97.5 48 PHE B C 1
ATOM 1920 O O . PHE B 1 48 ? 16.188 23.609 3.742 1 97.5 48 PHE B O 1
ATOM 1927 N N . GLU B 1 49 ? 16.031 22.875 1.68 1 97.25 49 GLU B N 1
ATOM 1928 C CA . GLU B 1 49 ? 15.461 24.125 1.174 1 97.25 49 GLU B CA 1
ATOM 1929 C C . GLU B 1 49 ? 14.023 24.312 1.646 1 97.25 49 GLU B C 1
ATOM 1931 O O . GLU B 1 49 ? 13.609 25.438 1.941 1 97.25 49 GLU B O 1
ATOM 1936 N N . ASN B 1 50 ? 13.281 23.281 1.57 1 96.12 50 ASN B N 1
ATOM 1937 C CA . ASN B 1 50 ? 11.875 23.25 1.954 1 96.12 50 ASN B CA 1
ATOM 1938 C C . ASN B 1 50 ? 11.398 21.844 2.26 1 96.12 50 ASN B C 1
ATOM 1940 O O . ASN B 1 50 ? 12.195 20.891 2.221 1 96.12 50 ASN B O 1
ATOM 1944 N N . LYS B 1 51 ? 10.25 21.719 2.57 1 94.75 51 LYS B N 1
ATOM 1945 C CA . LYS B 1 51 ? 9.68 20.438 2.982 1 94.75 51 LYS B CA 1
ATOM 1946 C C . LYS B 1 51 ? 9.781 19.406 1.862 1 94.75 51 LYS B C 1
ATOM 1948 O O . LYS B 1 51 ? 10.094 18.234 2.111 1 94.75 51 LYS B O 1
ATOM 1953 N N . GLN B 1 52 ? 9.477 19.828 0.654 1 96.12 52 GLN B N 1
ATOM 1954 C CA . GLN B 1 52 ? 9.57 18.922 -0.486 1 96.12 52 GLN B CA 1
ATOM 1955 C C . GLN B 1 52 ? 10.992 18.406 -0.669 1 96.12 52 GLN B C 1
ATOM 1957 O O . GLN B 1 52 ? 11.203 17.203 -0.847 1 96.12 52 GLN B O 1
ATOM 1962 N N . ASP B 1 53 ? 11.883 19.297 -0.611 1 97.75 53 ASP B N 1
ATOM 1963 C CA . ASP B 1 53 ? 13.289 18.922 -0.711 1 97.75 53 ASP B CA 1
ATOM 1964 C C . ASP B 1 53 ? 13.68 17.938 0.392 1 97.75 53 ASP B C 1
ATOM 1966 O O . ASP B 1 53 ? 14.422 16.984 0.148 1 97.75 53 ASP B O 1
ATOM 1970 N N . LEU B 1 54 ? 13.25 18.234 1.593 1 97.88 54 LEU B N 1
ATOM 1971 C CA . LEU B 1 54 ? 13.562 17.406 2.756 1 97.88 54 LEU B CA 1
ATOM 1972 C C . LEU B 1 54 ? 13.07 15.977 2.559 1 97.88 54 LEU B C 1
ATOM 1974 O O . LEU B 1 54 ? 13.836 15.023 2.715 1 97.88 54 LEU B O 1
ATOM 1978 N N . VAL B 1 55 ? 11.805 15.812 2.176 1 97.38 55 VAL B N 1
ATOM 1979 C CA . VAL B 1 55 ? 11.242 14.477 2.043 1 97.38 55 VAL B CA 1
ATOM 1980 C C . VAL B 1 55 ? 11.891 13.758 0.857 1 97.38 55 VAL B C 1
ATOM 1982 O O . VAL B 1 55 ? 12.094 12.547 0.894 1 97.38 55 VAL B O 1
ATOM 1985 N N . ASP B 1 56 ? 12.195 14.461 -0.191 1 98 56 ASP B N 1
ATOM 1986 C CA . ASP B 1 56 ? 12.875 13.875 -1.339 1 98 56 ASP B CA 1
ATOM 1987 C C . ASP B 1 56 ? 14.258 13.344 -0.946 1 98 56 ASP B C 1
ATOM 1989 O O . ASP B 1 56 ? 14.641 12.25 -1.35 1 98 56 ASP B O 1
ATOM 1993 N N . LYS B 1 57 ? 14.938 14.094 -0.194 1 97.5 57 LYS B N 1
ATOM 1994 C CA . LYS B 1 57 ? 16.266 13.672 0.255 1 97.5 57 LYS B CA 1
ATOM 1995 C C . LYS B 1 57 ? 16.172 12.492 1.22 1 97.5 57 LYS B C 1
ATOM 1997 O O . LYS B 1 57 ? 17.016 11.602 1.2 1 97.5 57 LYS B O 1
ATOM 2002 N N . LEU B 1 58 ? 15.188 12.539 2.105 1 98 58 LEU B N 1
ATOM 2003 C CA . LEU B 1 58 ? 14.961 11.391 2.973 1 98 58 LEU B CA 1
ATOM 2004 C C . LEU B 1 58 ? 14.734 10.125 2.15 1 98 58 LEU B C 1
ATOM 2006 O O . LEU B 1 58 ? 15.328 9.086 2.436 1 98 58 LEU B O 1
ATOM 2010 N N . TYR B 1 59 ? 13.867 10.25 1.158 1 97.88 59 TYR B N 1
ATOM 2011 C CA . TYR B 1 59 ? 13.539 9.141 0.271 1 97.88 59 TYR B CA 1
ATOM 2012 C C . TYR B 1 59 ? 14.797 8.57 -0.385 1 97.88 59 TYR B C 1
ATOM 2014 O O . TYR B 1 59 ? 15.031 7.363 -0.35 1 97.88 59 TYR B O 1
ATOM 2022 N N . LEU B 1 60 ? 15.594 9.422 -0.943 1 96.94 60 LEU B N 1
ATOM 2023 C CA . LEU B 1 60 ? 16.797 8.977 -1.638 1 96.94 60 LEU B CA 1
ATOM 2024 C C . LEU B 1 60 ? 17.812 8.414 -0.653 1 96.94 60 LEU B C 1
ATOM 2026 O O . LEU B 1 60 ? 18.531 7.457 -0.97 1 96.94 60 LEU B O 1
ATOM 2030 N N . HIS B 1 61 ? 17.922 9.039 0.483 1 95.19 61 HIS B N 1
ATOM 2031 C CA . HIS B 1 61 ? 18.797 8.539 1.527 1 95.19 61 HIS B CA 1
ATOM 2032 C C . HIS B 1 61 ? 18.453 7.102 1.898 1 95.19 61 HIS B C 1
ATOM 2034 O O . HIS B 1 61 ? 19.328 6.242 1.979 1 95.19 61 HIS B O 1
ATOM 2040 N N . LEU B 1 62 ? 17.219 6.84 2.094 1 95.5 62 LEU B N 1
ATOM 2041 C CA . LEU B 1 62 ? 16.766 5.504 2.465 1 95.5 62 LEU B CA 1
ATOM 2042 C C . LEU B 1 62 ? 17.016 4.516 1.331 1 95.5 62 LEU B C 1
ATOM 2044 O O . LEU B 1 62 ? 17.453 3.387 1.568 1 95.5 62 LEU B O 1
ATOM 2048 N N . LYS B 1 63 ? 16.688 4.926 0.096 1 95.69 63 LYS B N 1
ATOM 2049 C CA . LYS B 1 63 ? 16.906 4.059 -1.059 1 95.69 63 LYS B CA 1
ATOM 2050 C C . LYS B 1 63 ? 18.375 3.643 -1.16 1 95.69 63 LYS B C 1
ATOM 2052 O O . LYS B 1 63 ? 18.688 2.475 -1.413 1 95.69 63 LYS B O 1
ATOM 2057 N N . ASN B 1 64 ? 19.188 4.609 -0.998 1 92.56 64 ASN B N 1
ATOM 2058 C CA . ASN B 1 64 ? 20.625 4.34 -1.072 1 92.56 64 ASN B CA 1
ATOM 2059 C C . ASN B 1 64 ? 21.062 3.383 0.026 1 92.56 64 ASN B C 1
ATOM 2061 O O . ASN B 1 64 ? 21.828 2.453 -0.232 1 92.56 64 ASN B O 1
ATOM 2065 N N . GLU B 1 65 ? 20.641 3.588 1.193 1 90.56 65 GLU B N 1
ATOM 2066 C CA . GLU B 1 65 ? 21.031 2.75 2.328 1 90.56 65 GLU B CA 1
ATOM 2067 C C . GLU B 1 65 ? 20.531 1.316 2.145 1 90.56 65 GLU B C 1
ATOM 2069 O O . GLU B 1 65 ? 21.25 0.365 2.463 1 90.56 65 GLU B O 1
ATOM 2074 N N . ILE B 1 66 ? 19.422 1.146 1.57 1 91.75 66 ILE B N 1
ATOM 2075 C CA . ILE B 1 66 ? 18.781 -0.156 1.491 1 91.75 66 ILE B CA 1
ATOM 2076 C C . ILE B 1 66 ? 19.344 -0.945 0.313 1 91.75 66 ILE B C 1
ATOM 2078 O O . ILE B 1 66 ? 19.484 -2.168 0.387 1 91.75 66 ILE B O 1
ATOM 2082 N N . SER B 1 67 ? 19.609 -0.232 -0.752 1 91.44 67 SER B N 1
ATOM 2083 C CA . SER B 1 67 ? 20.094 -0.899 -1.959 1 91.44 67 SER B CA 1
ATOM 2084 C C . SER B 1 67 ? 21.328 -1.736 -1.673 1 91.44 67 SER B C 1
ATOM 2086 O O . SER B 1 67 ? 21.438 -2.881 -2.119 1 91.44 67 SER B O 1
ATOM 2088 N N . ASP B 1 68 ? 22.188 -1.199 -0.872 1 87.06 68 ASP B N 1
ATOM 2089 C CA . ASP B 1 68 ? 23.406 -1.912 -0.537 1 87.06 68 ASP B CA 1
ATOM 2090 C C . ASP B 1 68 ? 23.109 -3.178 0.263 1 87.06 68 ASP B C 1
ATOM 2092 O O . ASP B 1 68 ? 23.781 -4.195 0.099 1 87.06 68 ASP B O 1
ATOM 2096 N N . HIS B 1 69 ? 22.125 -3.105 1.014 1 89 69 HIS B N 1
ATOM 2097 C CA . HIS B 1 69 ? 21.734 -4.234 1.854 1 89 69 HIS B CA 1
ATOM 2098 C C . HIS B 1 69 ? 21.062 -5.324 1.034 1 89 69 HIS B C 1
ATOM 2100 O O . HIS B 1 69 ? 21.344 -6.512 1.214 1 89 69 HIS B O 1
ATOM 2106 N N . ILE B 1 70 ? 20.297 -4.945 0.117 1 94.25 70 ILE B N 1
ATOM 2107 C CA . ILE B 1 70 ? 19.406 -5.887 -0.548 1 94.25 70 ILE B CA 1
ATOM 2108 C C . ILE B 1 70 ? 20.172 -6.676 -1.604 1 94.25 70 ILE B C 1
ATOM 2110 O O . ILE B 1 70 ? 19.859 -7.836 -1.875 1 94.25 70 ILE B O 1
ATOM 2114 N N . PHE B 1 71 ? 21.219 -6.137 -2.141 1 95.62 71 PHE B N 1
ATOM 2115 C CA . PHE B 1 71 ? 21.891 -6.805 -3.248 1 95.62 71 PHE B CA 1
ATOM 2116 C C . PHE B 1 71 ? 23.234 -7.383 -2.799 1 95.62 71 PHE B C 1
ATOM 2118 O O . PHE B 1 71 ? 24.016 -7.855 -3.621 1 95.62 71 PHE B O 1
ATOM 2125 N N . LYS B 1 72 ? 23.469 -7.328 -1.534 1 94.5 72 LYS B N 1
ATOM 2126 C CA . LYS B 1 72 ? 24.766 -7.695 -0.991 1 94.5 72 LYS B CA 1
ATOM 2127 C C . LYS B 1 72 ? 25.156 -9.109 -1.415 1 94.5 72 LYS B C 1
ATOM 2129 O O . LYS B 1 72 ? 26.328 -9.367 -1.727 1 94.5 72 LYS B O 1
ATOM 2134 N N . ASP B 1 73 ? 24.281 -10.086 -1.482 1 95.62 73 ASP B N 1
ATOM 2135 C CA . ASP B 1 73 ? 24.578 -11.492 -1.745 1 95.62 73 ASP B CA 1
ATOM 2136 C C . ASP B 1 73 ? 24.156 -11.883 -3.158 1 95.62 73 ASP B C 1
ATOM 2138 O O . ASP B 1 73 ? 24.172 -13.07 -3.506 1 95.62 73 ASP B O 1
ATOM 2142 N N . TYR B 1 74 ? 23.719 -10.953 -3.936 1 96.81 74 TYR B N 1
ATOM 2143 C CA . TYR B 1 74 ? 23.297 -11.203 -5.309 1 96.81 74 TYR B CA 1
ATOM 2144 C C . TYR B 1 74 ? 24.453 -11.07 -6.277 1 96.81 74 TYR B C 1
ATOM 2146 O O . TYR B 1 74 ? 25.328 -10.219 -6.09 1 96.81 74 TYR B O 1
ATOM 2154 N N . ASN B 1 75 ? 24.5 -11.844 -7.219 1 95.06 75 ASN B N 1
ATOM 2155 C CA . ASN B 1 75 ? 25.453 -11.727 -8.32 1 95.06 75 ASN B CA 1
ATOM 2156 C C . ASN B 1 75 ? 24.797 -12.055 -9.664 1 95.06 75 ASN B C 1
ATOM 2158 O O . ASN B 1 75 ? 23.953 -12.961 -9.742 1 95.06 7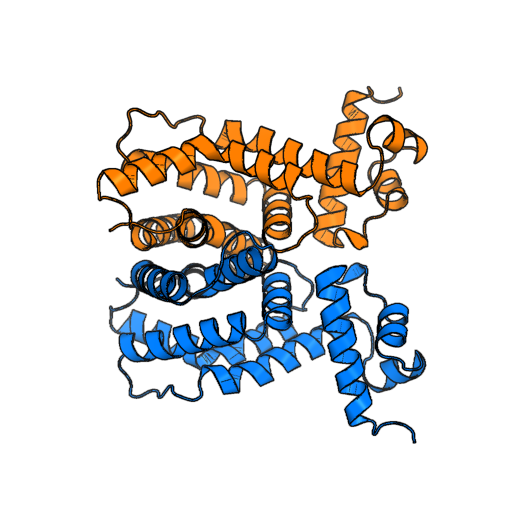5 ASN B O 1
ATOM 2162 N N . GLU B 1 76 ? 25.188 -11.398 -10.688 1 94.44 76 GLU B N 1
ATOM 2163 C CA . GLU B 1 76 ? 24.531 -11.438 -11.992 1 94.44 76 GLU B CA 1
ATOM 2164 C C . GLU B 1 76 ? 24.719 -12.797 -12.656 1 94.44 76 GLU B C 1
ATOM 2166 O O . GLU B 1 76 ? 24.031 -13.109 -13.641 1 94.44 76 GLU B O 1
ATOM 2171 N N . GLU B 1 77 ? 25.562 -13.641 -12.141 1 96.69 77 GLU B N 1
ATOM 2172 C CA . GLU B 1 77 ? 25.812 -14.953 -12.719 1 96.69 77 GLU B CA 1
ATOM 2173 C C . GLU B 1 77 ? 24.797 -15.977 -12.227 1 96.69 77 GLU B C 1
ATOM 2175 O O . GLU B 1 77 ? 24.672 -17.062 -12.797 1 96.69 77 GLU B O 1
ATOM 2180 N N . MET B 1 78 ? 24.078 -15.648 -11.258 1 97.88 78 MET B N 1
ATOM 2181 C CA . MET B 1 78 ? 23.062 -16.547 -10.719 1 97.88 78 MET B CA 1
ATOM 2182 C C . MET B 1 78 ? 21.953 -16.781 -11.727 1 97.88 78 MET B C 1
ATOM 2184 O O . MET B 1 78 ? 21.688 -15.93 -12.578 1 97.88 78 MET B O 1
ATOM 2188 N N . SER B 1 79 ? 21.281 -17.984 -11.547 1 98.44 79 SER B N 1
ATOM 2189 C CA . SER B 1 79 ? 20.062 -18.188 -12.328 1 98.44 79 SER B CA 1
ATOM 2190 C C . SER B 1 79 ? 18.984 -17.188 -11.938 1 98.44 79 SER B C 1
ATOM 2192 O O . SER B 1 79 ? 19.047 -16.578 -10.859 1 98.44 79 SER B O 1
ATOM 2194 N N . VAL B 1 80 ? 18.031 -16.984 -12.758 1 98.56 80 VAL B N 1
ATOM 2195 C CA . VAL B 1 80 ? 16.953 -16.047 -12.508 1 98.56 80 VAL B CA 1
ATOM 2196 C C . VAL B 1 80 ? 16.234 -16.406 -11.203 1 98.56 80 VAL B C 1
ATOM 2198 O O . VAL B 1 80 ? 16 -15.531 -10.359 1 98.56 80 VAL B O 1
ATOM 2201 N N . GLU B 1 81 ? 15.922 -17.672 -11.047 1 98.38 81 GLU B N 1
ATOM 2202 C CA . GLU B 1 81 ? 15.195 -18.094 -9.852 1 98.38 81 GLU B CA 1
ATOM 2203 C C . GLU B 1 81 ? 16.031 -17.906 -8.594 1 98.38 81 GLU B C 1
ATOM 2205 O O . GLU B 1 81 ? 15.531 -17.453 -7.566 1 98.38 81 GLU B O 1
ATOM 2210 N N . GLU B 1 82 ? 17.312 -18.297 -8.68 1 98.38 82 GLU B N 1
ATOM 2211 C CA . GLU B 1 82 ? 18.203 -18.125 -7.539 1 98.38 82 GLU B CA 1
ATOM 2212 C C . GLU B 1 82 ? 18.375 -16.656 -7.188 1 98.38 82 GLU B C 1
ATOM 2214 O O . GLU B 1 82 ? 18.359 -16.281 -6.012 1 98.38 82 GLU B O 1
ATOM 2219 N N . GLY B 1 83 ? 18.641 -15.852 -8.188 1 98.44 83 GLY B N 1
ATOM 2220 C CA . GLY B 1 83 ? 18.781 -14.422 -7.973 1 98.44 83 GLY B CA 1
ATOM 2221 C C . GLY B 1 83 ? 17.531 -13.789 -7.367 1 98.44 83 GLY B C 1
ATOM 2222 O O . GLY B 1 83 ? 17.625 -12.992 -6.434 1 98.44 83 GLY B O 1
ATOM 2223 N N . PHE B 1 84 ? 16.359 -14.18 -7.914 1 98.56 84 PHE B N 1
ATOM 2224 C CA . PHE B 1 84 ? 15.102 -13.672 -7.395 1 98.56 84 PHE B CA 1
ATOM 2225 C C . PHE B 1 84 ? 14.938 -14.031 -5.922 1 98.56 84 PHE B C 1
ATOM 2227 O O . PHE B 1 84 ? 14.562 -13.188 -5.105 1 98.56 84 PHE B O 1
ATOM 2234 N N . LYS B 1 85 ? 15.234 -15.273 -5.621 1 98.62 85 LYS B N 1
ATOM 2235 C CA . LYS B 1 85 ? 15.086 -15.75 -4.25 1 98.62 85 LYS B CA 1
ATOM 2236 C C . LYS B 1 85 ? 15.953 -14.938 -3.289 1 98.62 85 LYS B C 1
ATOM 2238 O O . LYS B 1 85 ? 15.477 -14.484 -2.248 1 98.62 85 LYS B O 1
ATOM 2243 N N . ILE B 1 86 ? 17.156 -14.734 -3.615 1 98.19 86 ILE B N 1
ATOM 2244 C CA . ILE B 1 86 ? 18.109 -14.055 -2.748 1 98.19 86 ILE B CA 1
ATOM 2245 C C . ILE B 1 86 ? 17.703 -12.594 -2.564 1 98.19 86 ILE B C 1
ATOM 2247 O O . ILE B 1 86 ? 17.688 -12.086 -1.442 1 98.19 86 ILE B O 1
ATOM 2251 N N . ILE B 1 87 ? 17.375 -11.945 -3.641 1 97.94 87 ILE B N 1
ATOM 2252 C CA . ILE B 1 87 ? 17 -10.539 -3.574 1 97.94 87 ILE B CA 1
ATOM 2253 C C . ILE B 1 87 ? 15.695 -10.398 -2.789 1 97.94 87 ILE B C 1
ATOM 2255 O O . ILE B 1 87 ? 15.578 -9.523 -1.923 1 97.94 87 ILE B O 1
ATOM 2259 N N . TRP B 1 88 ? 14.727 -11.227 -3.094 1 98.38 88 TRP B N 1
ATOM 2260 C CA . TRP B 1 88 ? 13.43 -11.164 -2.441 1 98.38 88 TRP B CA 1
ATOM 2261 C C . TRP B 1 88 ? 13.562 -11.328 -0.932 1 98.38 88 TRP B C 1
ATOM 2263 O O . TRP B 1 88 ? 13.008 -10.539 -0.16 1 98.38 88 TRP B O 1
ATOM 2273 N N . TYR B 1 89 ? 14.305 -12.367 -0.493 1 98.06 89 TYR B N 1
ATOM 2274 C CA . TYR B 1 89 ? 14.484 -12.602 0.935 1 98.06 89 TYR B CA 1
ATOM 2275 C C . TYR B 1 89 ? 15.242 -11.445 1.584 1 98.06 89 TYR B C 1
ATOM 2277 O O . TYR B 1 89 ? 14.992 -11.102 2.742 1 98.06 89 TYR B O 1
ATOM 2285 N N . SER B 1 90 ? 16.188 -10.906 0.871 1 97.38 90 SER B N 1
ATOM 2286 C CA . SER B 1 90 ? 16.906 -9.75 1.397 1 97.38 90 SER B CA 1
ATOM 2287 C C . SER B 1 90 ? 15.969 -8.562 1.611 1 97.38 90 SER B C 1
ATOM 2289 O O . SER B 1 90 ? 16.031 -7.891 2.641 1 97.38 90 SER B O 1
ATOM 2291 N N . ILE B 1 91 ? 15.109 -8.328 0.676 1 97.25 91 ILE B N 1
ATOM 2292 C CA . ILE B 1 91 ? 14.125 -7.254 0.792 1 97.25 91 ILE B CA 1
ATOM 2293 C C . ILE B 1 91 ? 13.18 -7.539 1.956 1 97.25 91 ILE B C 1
ATOM 2295 O O . ILE B 1 91 ? 12.938 -6.672 2.795 1 97.25 91 ILE B O 1
ATOM 2299 N N . ALA B 1 92 ? 12.672 -8.742 1.981 1 97.56 92 ALA B N 1
ATOM 2300 C CA . ALA B 1 92 ? 11.727 -9.133 3.025 1 97.56 92 ALA B CA 1
ATOM 2301 C C . ALA B 1 92 ? 12.352 -8.992 4.41 1 97.56 92 ALA B C 1
ATOM 2303 O O . ALA B 1 92 ? 11.719 -8.461 5.332 1 97.56 92 ALA B O 1
ATOM 2304 N N . ASN B 1 93 ? 13.523 -9.422 4.547 1 95.88 93 ASN B N 1
ATOM 2305 C CA . ASN B 1 93 ? 14.211 -9.328 5.828 1 95.88 93 ASN B CA 1
ATOM 2306 C C . ASN B 1 93 ? 14.484 -7.883 6.219 1 95.88 93 ASN B C 1
ATOM 2308 O O . ASN B 1 93 ? 14.359 -7.516 7.391 1 95.88 93 ASN B O 1
ATOM 2312 N N . TYR B 1 94 ? 14.891 -7.168 5.312 1 95.31 94 TYR B N 1
ATOM 2313 C CA . TYR B 1 94 ? 15.078 -5.746 5.594 1 95.31 94 TYR B CA 1
ATOM 2314 C C . TYR B 1 94 ? 13.781 -5.113 6.09 1 95.31 94 TYR B C 1
ATOM 2316 O O . TYR B 1 94 ? 13.773 -4.422 7.109 1 95.31 94 TYR B O 1
ATOM 2324 N N . LYS B 1 95 ? 12.703 -5.281 5.332 1 95.56 95 LYS B N 1
ATOM 2325 C CA . LYS B 1 95 ? 11.43 -4.66 5.668 1 95.56 95 LYS B CA 1
ATOM 2326 C C . LYS B 1 95 ? 10.945 -5.102 7.051 1 95.56 95 LYS B C 1
ATOM 2328 O O . LYS B 1 95 ? 10.328 -4.32 7.777 1 95.56 95 LYS B O 1
ATOM 2333 N N . ARG B 1 96 ? 11.234 -6.316 7.422 1 92.38 96 ARG B N 1
ATOM 2334 C CA . ARG B 1 96 ? 10.805 -6.844 8.711 1 92.38 96 ARG B CA 1
ATOM 2335 C C . ARG B 1 96 ? 11.617 -6.227 9.852 1 92.38 96 ARG B C 1
ATOM 2337 O O . ARG B 1 96 ? 11.117 -6.078 10.969 1 92.38 96 ARG B O 1
ATOM 2344 N N . THR B 1 97 ? 12.852 -5.844 9.594 1 92.94 97 THR B N 1
ATOM 2345 C CA . THR B 1 97 ? 13.734 -5.344 10.641 1 92.94 97 THR B CA 1
ATOM 2346 C C . THR B 1 97 ? 13.797 -3.818 10.617 1 92.94 97 THR B C 1
ATOM 2348 O O . THR B 1 97 ? 14.266 -3.193 11.57 1 92.94 97 THR B O 1
ATOM 2351 N N . HIS B 1 98 ? 13.406 -3.232 9.57 1 94.88 98 HIS B N 1
ATOM 2352 C CA . HIS B 1 98 ? 13.359 -1.785 9.398 1 94.88 98 HIS B CA 1
ATOM 2353 C C . HIS B 1 98 ? 11.938 -1.315 9.094 1 94.88 98 HIS B C 1
ATOM 2355 O O . HIS B 1 98 ? 11.703 -0.693 8.055 1 94.88 98 HIS B O 1
ATOM 2361 N N . ILE B 1 99 ? 11.133 -1.52 10.055 1 94.5 99 ILE B N 1
ATOM 2362 C CA . ILE B 1 99 ? 9.695 -1.372 9.867 1 94.5 99 ILE B CA 1
ATOM 2363 C C . ILE B 1 99 ? 9.359 0.086 9.562 1 94.5 99 ILE B C 1
ATOM 2365 O O . ILE B 1 99 ? 8.586 0.372 8.641 1 94.5 99 ILE B O 1
ATOM 2369 N N . LYS B 1 100 ? 9.953 1.044 10.281 1 94.81 100 LYS B N 1
ATOM 2370 C CA . LYS B 1 100 ? 9.656 2.457 10.055 1 94.81 100 LYS B CA 1
ATOM 2371 C C . LYS B 1 100 ? 10.016 2.871 8.633 1 94.81 100 LYS B C 1
ATOM 2373 O O . LYS B 1 100 ? 9.25 3.574 7.973 1 94.81 100 LYS B O 1
ATOM 2378 N N . GLU B 1 101 ? 11.164 2.447 8.195 1 96.31 101 GLU B N 1
ATOM 2379 C CA . GLU B 1 101 ? 11.602 2.746 6.84 1 96.31 101 GLU B CA 1
ATOM 2380 C C . GLU B 1 101 ? 10.703 2.084 5.805 1 96.31 101 GLU B C 1
ATOM 2382 O O . GLU B 1 101 ? 10.383 2.682 4.777 1 96.31 101 GLU B O 1
ATOM 2387 N N . ALA B 1 102 ? 10.289 0.839 6.121 1 95.75 102 ALA B N 1
ATOM 2388 C CA . ALA B 1 102 ? 9.422 0.099 5.215 1 95.75 102 ALA B CA 1
ATOM 2389 C C . ALA B 1 102 ? 8.062 0.781 5.086 1 95.75 102 ALA B C 1
ATOM 2391 O O . ALA B 1 102 ? 7.508 0.871 3.986 1 95.75 102 ALA B O 1
ATOM 2392 N N . LEU B 1 103 ? 7.566 1.23 6.191 1 94.69 103 LEU B N 1
ATOM 2393 C CA . LEU B 1 103 ? 6.273 1.908 6.18 1 94.69 103 LEU B CA 1
ATOM 2394 C C . LEU B 1 103 ? 6.359 3.225 5.414 1 94.69 103 LEU B C 1
ATOM 2396 O O . LEU B 1 103 ? 5.461 3.557 4.637 1 94.69 103 LEU B O 1
ATOM 2400 N N . PHE B 1 104 ? 7.406 3.963 5.617 1 95.94 104 PHE B N 1
ATOM 2401 C CA . PHE B 1 104 ? 7.625 5.191 4.859 1 95.94 104 PHE B CA 1
ATOM 2402 C C . PHE B 1 104 ? 7.664 4.902 3.363 1 95.94 104 PHE B C 1
ATOM 2404 O O . PHE B 1 104 ? 7.035 5.613 2.574 1 95.94 104 PHE B O 1
ATOM 2411 N N . GLN B 1 105 ? 8.375 3.877 3.014 1 95 105 GLN B N 1
ATOM 2412 C CA . GLN B 1 105 ? 8.469 3.498 1.607 1 95 105 GLN B CA 1
ATOM 2413 C C . GLN B 1 105 ? 7.09 3.145 1.046 1 95 105 GLN B C 1
ATOM 2415 O O . GLN B 1 105 ? 6.781 3.475 -0.1 1 95 105 GLN B O 1
ATOM 2420 N N . SER B 1 106 ? 6.285 2.42 1.798 1 94.19 106 SER B N 1
ATOM 2421 C CA . SER B 1 106 ? 4.934 2.064 1.371 1 94.19 106 SER B CA 1
ATOM 2422 C C . SER B 1 106 ? 4.09 3.307 1.112 1 94.19 106 SER B C 1
ATOM 2424 O O . SER B 1 106 ? 3.344 3.363 0.135 1 94.19 106 SER B O 1
ATOM 2426 N N . LEU B 1 107 ? 4.266 4.281 1.97 1 92.31 107 LEU B N 1
ATOM 2427 C CA . LEU B 1 107 ? 3.562 5.543 1.783 1 92.31 107 LEU B CA 1
ATOM 2428 C C . LEU B 1 107 ? 4 6.227 0.491 1 92.31 107 LEU B C 1
ATOM 2430 O O . LEU B 1 107 ? 3.166 6.738 -0.259 1 92.31 107 LEU B O 1
ATOM 2434 N N . CYS B 1 108 ? 5.27 6.199 0.214 1 93.75 108 CYS B N 1
ATOM 2435 C CA . CYS B 1 108 ? 5.801 6.816 -0.997 1 93.75 108 CYS B CA 1
ATOM 2436 C C . CYS B 1 108 ? 5.258 6.125 -2.242 1 93.75 108 CYS B C 1
ATOM 2438 O O . CYS B 1 108 ? 5.141 6.746 -3.301 1 93.75 108 CYS B O 1
ATOM 2440 N N . ASP B 1 109 ? 4.918 4.875 -2.105 1 91.44 109 ASP B N 1
ATOM 2441 C CA . ASP B 1 109 ? 4.438 4.094 -3.238 1 91.44 109 ASP B CA 1
ATOM 2442 C C . ASP B 1 109 ? 2.992 4.449 -3.576 1 91.44 109 ASP B C 1
ATOM 2444 O O . ASP B 1 109 ? 2.566 4.316 -4.727 1 91.44 109 ASP B O 1
ATOM 2448 N N . ILE B 1 110 ? 2.273 4.914 -2.557 1 89.12 110 ILE B N 1
ATOM 2449 C CA . ILE B 1 110 ? 0.838 5.02 -2.797 1 89.12 110 ILE B CA 1
ATOM 2450 C C . ILE B 1 110 ? 0.421 6.488 -2.791 1 89.12 110 ILE B C 1
ATOM 2452 O O . ILE B 1 110 ? -0.699 6.824 -3.184 1 89.12 110 ILE B O 1
ATOM 2456 N N . THR B 1 111 ? 1.265 7.375 -2.324 1 88.44 111 THR B N 1
ATOM 2457 C CA . THR B 1 111 ? 0.952 8.805 -2.299 1 88.44 111 THR B CA 1
ATOM 2458 C C . THR B 1 111 ? 1.895 9.578 -3.215 1 88.44 111 THR B C 1
ATOM 2460 O O . THR B 1 111 ? 3.012 9.133 -3.484 1 88.44 111 THR B O 1
ATOM 2463 N N . PRO B 1 112 ? 1.504 10.742 -3.719 1 87.88 112 PRO B N 1
ATOM 2464 C CA . PRO B 1 112 ? 2.352 11.555 -4.598 1 87.88 112 PRO B CA 1
ATOM 2465 C C . PRO B 1 112 ? 3.305 12.461 -3.82 1 87.88 112 PRO B C 1
ATOM 2467 O O . PRO B 1 112 ? 3.555 13.602 -4.23 1 87.88 112 PRO B O 1
ATOM 2470 N N . MET B 1 113 ? 3.83 12.094 -2.727 1 91.56 113 MET B N 1
ATOM 2471 C CA . MET B 1 113 ? 4.613 12.953 -1.839 1 91.56 113 MET B CA 1
ATOM 2472 C C . MET B 1 113 ? 6.039 13.102 -2.348 1 91.56 113 MET B C 1
ATOM 2474 O O . MET B 1 113 ? 6.754 14.023 -1.942 1 91.56 113 MET B O 1
ATOM 2478 N N . ILE B 1 114 ? 6.512 12.227 -3.189 1 95.12 114 ILE B N 1
ATOM 2479 C CA . ILE B 1 114 ? 7.844 12.305 -3.773 1 95.12 114 ILE B CA 1
ATOM 2480 C C . ILE B 1 114 ? 7.754 12.852 -5.195 1 95.12 114 ILE B C 1
ATOM 2482 O O . ILE B 1 114 ? 6.883 12.445 -5.973 1 95.12 114 ILE B O 1
ATOM 2486 N N . ASN B 1 115 ? 8.609 13.789 -5.48 1 94.38 115 ASN B N 1
ATOM 2487 C CA . ASN B 1 115 ? 8.539 14.359 -6.82 1 94.38 115 ASN B CA 1
ATOM 2488 C C . ASN B 1 115 ? 8.969 13.352 -7.883 1 94.38 115 ASN B C 1
ATOM 2490 O O . ASN B 1 115 ? 9.648 12.367 -7.578 1 94.38 115 ASN B O 1
ATOM 2494 N N . GLU B 1 116 ? 8.539 13.594 -9.117 1 92.88 116 GLU B N 1
ATOM 2495 C CA . GLU B 1 116 ? 8.711 12.641 -10.203 1 92.88 116 GLU B CA 1
ATOM 2496 C C . GLU B 1 116 ? 10.188 12.344 -10.445 1 92.88 116 GLU B C 1
ATOM 2498 O O . GLU B 1 116 ? 10.578 11.188 -10.625 1 92.88 116 GLU B O 1
ATOM 2503 N N . GLU B 1 117 ? 10.992 13.367 -10.492 1 95.44 117 GLU B N 1
ATOM 2504 C CA . GLU B 1 117 ? 12.414 13.195 -10.734 1 95.44 117 GLU B CA 1
ATOM 2505 C C . GLU B 1 117 ? 13.062 12.328 -9.656 1 95.44 117 GLU B C 1
ATOM 2507 O O . GLU B 1 117 ? 13.852 11.43 -9.953 1 95.44 117 GLU B O 1
ATOM 2512 N N . THR B 1 118 ? 12.734 12.672 -8.383 1 97.06 118 THR B N 1
ATOM 2513 C CA . THR B 1 118 ? 13.266 11.914 -7.254 1 97.06 118 THR B CA 1
ATOM 2514 C C . THR B 1 118 ? 12.781 10.469 -7.297 1 97.06 118 THR B C 1
ATOM 2516 O O . THR B 1 118 ? 13.539 9.539 -7.023 1 97.06 118 THR B O 1
ATOM 2519 N N . ARG B 1 119 ? 11.539 10.266 -7.629 1 93.75 119 ARG B N 1
ATOM 2520 C CA . ARG B 1 119 ? 10.977 8.93 -7.75 1 93.75 119 ARG B CA 1
ATOM 2521 C C . ARG B 1 119 ? 11.734 8.109 -8.789 1 93.75 119 ARG B C 1
ATOM 2523 O O . ARG B 1 119 ? 12 6.922 -8.578 1 93.75 119 ARG B O 1
ATOM 2530 N N . SER B 1 120 ? 12.008 8.695 -9.922 1 93.12 120 SER B N 1
ATOM 2531 C CA . SER B 1 120 ? 12.742 8.023 -10.984 1 93.12 120 SER B CA 1
ATOM 2532 C C . SER B 1 120 ? 14.141 7.621 -10.516 1 93.12 120 SER B C 1
ATOM 2534 O O . SER B 1 120 ? 14.594 6.512 -10.805 1 93.12 120 SER B O 1
ATOM 2536 N N . LYS B 1 121 ? 14.773 8.508 -9.805 1 95.12 121 LYS B N 1
ATOM 2537 C CA . LYS B 1 121 ? 16.078 8.195 -9.242 1 95.12 121 LYS B CA 1
ATOM 2538 C C . LYS B 1 121 ? 15.984 7.051 -8.234 1 95.12 121 LYS B C 1
ATOM 2540 O O . LYS B 1 121 ? 16.859 6.184 -8.188 1 95.12 121 LYS B O 1
ATOM 2545 N N . GLY B 1 122 ? 14.945 7.09 -7.438 1 94.12 122 GLY B N 1
ATOM 2546 C CA . GLY B 1 122 ? 14.742 6.02 -6.477 1 94.12 122 GLY B CA 1
ATOM 2547 C C . GLY B 1 122 ? 14.586 4.652 -7.121 1 94.12 122 GLY B C 1
ATOM 2548 O O . GLY B 1 122 ? 15.094 3.656 -6.605 1 94.12 122 GLY B O 1
ATOM 2549 N N . ILE B 1 123 ? 13.898 4.629 -8.234 1 90.38 123 ILE B N 1
ATOM 2550 C CA . ILE B 1 123 ? 13.664 3.389 -8.961 1 90.38 123 ILE B CA 1
ATOM 2551 C C . ILE B 1 123 ? 14.992 2.811 -9.445 1 90.38 123 ILE B C 1
ATOM 2553 O O . ILE B 1 123 ? 15.18 1.592 -9.461 1 90.38 123 ILE B O 1
ATOM 2557 N N . SER B 1 124 ? 15.898 3.605 -9.703 1 92.88 124 SER B N 1
ATOM 2558 C CA . SER B 1 124 ? 17.188 3.158 -10.227 1 92.88 124 SER B CA 1
ATOM 2559 C C . SER B 1 124 ? 17.953 2.365 -9.18 1 92.88 124 SER B C 1
ATOM 2561 O O . SER B 1 124 ? 18.844 1.582 -9.523 1 92.88 124 SER B O 1
ATOM 2563 N N . TYR B 1 125 ? 17.641 2.564 -7.922 1 93 125 TYR B N 1
ATOM 2564 C CA . TYR B 1 125 ? 18.297 1.816 -6.855 1 93 125 TYR B CA 1
ATOM 2565 C C . TYR B 1 125 ? 17.891 0.352 -6.883 1 93 125 TYR B C 1
ATOM 2567 O O . TYR B 1 125 ? 18.531 -0.498 -6.273 1 93 125 TYR B O 1
ATOM 2575 N N . LEU B 1 126 ? 16.812 0.031 -7.555 1 92.5 126 LEU B N 1
ATOM 2576 C CA . LEU B 1 126 ? 16.359 -1.344 -7.711 1 92.5 126 LEU B CA 1
ATOM 2577 C C . LEU B 1 126 ? 16.719 -1.889 -9.086 1 92.5 126 LEU B C 1
ATOM 2579 O O . LEU B 1 126 ? 16.188 -2.914 -9.516 1 92.5 126 LEU B O 1
ATOM 2583 N N . GLN B 1 127 ? 17.641 -1.28 -9.75 1 93.62 127 GLN B N 1
ATOM 2584 C CA . GLN B 1 127 ? 17.969 -1.583 -11.141 1 93.62 127 GLN B CA 1
ATOM 2585 C C . GLN B 1 127 ? 18.422 -3.031 -11.297 1 93.62 127 GLN B C 1
ATOM 2587 O O . GLN B 1 127 ? 18.078 -3.691 -12.281 1 93.62 127 GLN B O 1
ATOM 2592 N N . LYS B 1 128 ? 19.219 -3.521 -10.43 1 95.62 128 LYS B N 1
ATOM 2593 C CA . LYS B 1 128 ? 19.688 -4.902 -10.508 1 95.62 128 LYS B CA 1
ATOM 2594 C C . LYS B 1 128 ? 18.516 -5.887 -10.461 1 95.62 128 LYS B C 1
ATOM 2596 O O . LYS B 1 128 ? 18.547 -6.918 -11.133 1 95.62 128 LYS B O 1
ATOM 2601 N N . PHE B 1 129 ? 17.562 -5.613 -9.648 1 97 129 PHE B N 1
ATOM 2602 C CA . PHE B 1 129 ? 16.359 -6.438 -9.594 1 97 129 PHE B CA 1
ATOM 2603 C C . PHE B 1 129 ? 15.586 -6.363 -10.898 1 97 129 PHE B C 1
ATOM 2605 O O . PHE B 1 129 ? 15.156 -7.387 -11.438 1 97 129 PHE B O 1
ATOM 2612 N N . MET B 1 130 ? 15.422 -5.109 -11.406 1 96.06 130 MET B N 1
ATOM 2613 C CA . MET B 1 130 ? 14.711 -4.926 -12.664 1 96.06 130 MET B CA 1
ATOM 2614 C C . MET B 1 130 ? 15.414 -5.652 -13.805 1 96.06 130 MET B C 1
ATOM 2616 O O . MET B 1 130 ? 14.766 -6.254 -14.656 1 96.06 130 MET B O 1
ATOM 2620 N N . ASP B 1 131 ? 16.688 -5.57 -13.789 1 97.5 131 ASP B N 1
ATOM 2621 C CA . ASP B 1 131 ? 17.484 -6.266 -14.805 1 97.5 131 ASP B CA 1
ATOM 2622 C C . ASP B 1 131 ? 17.281 -7.777 -14.719 1 97.5 131 ASP B C 1
ATOM 2624 O O . ASP B 1 131 ? 17.188 -8.453 -15.742 1 97.5 131 ASP B O 1
ATOM 2628 N N . LEU B 1 132 ? 17.312 -8.266 -13.531 1 98.44 132 LEU B N 1
ATOM 2629 C CA . LEU B 1 132 ? 17.094 -9.688 -13.328 1 98.44 132 LEU B CA 1
ATOM 2630 C C . LEU B 1 132 ? 15.727 -10.102 -13.859 1 98.44 132 LEU B C 1
ATOM 2632 O O . LEU B 1 132 ? 15.602 -11.141 -14.516 1 98.44 132 LEU B O 1
ATOM 2636 N N . CYS B 1 133 ? 14.68 -9.344 -13.602 1 98.25 133 CYS B N 1
ATOM 2637 C CA . CYS B 1 133 ? 13.336 -9.641 -14.07 1 98.25 133 CYS B CA 1
ATOM 2638 C C . CYS B 1 133 ? 13.273 -9.602 -15.594 1 98.25 133 CYS B C 1
ATOM 2640 O O . CYS B 1 133 ? 12.641 -10.461 -16.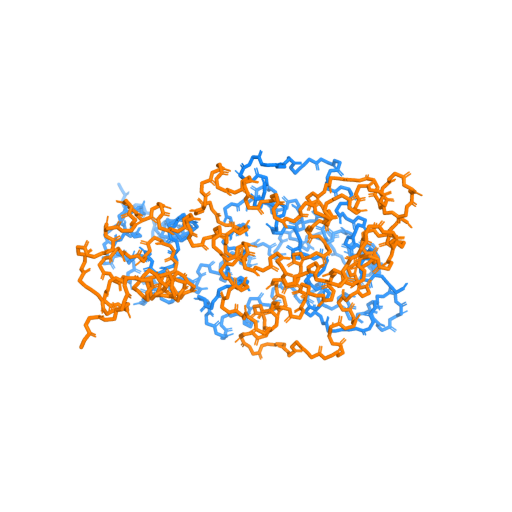219 1 98.25 133 CYS B O 1
ATOM 2642 N N . LYS B 1 134 ? 13.914 -8.641 -16.141 1 98.12 134 LYS B N 1
ATOM 2643 C CA . LYS B 1 134 ? 13.961 -8.555 -17.594 1 98.12 134 LYS B CA 1
ATOM 2644 C C . LYS B 1 134 ? 14.648 -9.781 -18.188 1 98.12 134 LYS B C 1
ATOM 2646 O O . LYS B 1 134 ? 14.195 -10.328 -19.203 1 98.12 134 LYS B O 1
ATOM 2651 N N . ARG B 1 135 ? 15.773 -10.141 -17.625 1 98.38 135 ARG B N 1
ATOM 2652 C CA . ARG B 1 135 ? 16.438 -11.359 -18.062 1 98.38 135 ARG B CA 1
ATOM 2653 C C . ARG B 1 135 ? 15.516 -12.562 -17.953 1 98.38 135 ARG B C 1
ATOM 2655 O O . ARG B 1 135 ? 15.477 -13.406 -18.844 1 98.38 135 ARG B O 1
ATOM 2662 N N . GLY B 1 136 ? 14.812 -12.641 -16.812 1 98.69 136 GLY B N 1
ATOM 2663 C CA . GLY B 1 136 ? 13.852 -13.719 -16.625 1 98.69 136 GLY B CA 1
ATOM 2664 C C . GLY B 1 136 ? 12.773 -13.742 -17.703 1 98.69 136 GLY B C 1
ATOM 2665 O O . GLY B 1 136 ? 12.344 -14.812 -18.125 1 98.69 136 GLY B O 1
ATOM 2666 N N . GLN B 1 137 ? 12.305 -12.578 -18.094 1 98.5 137 GLN B N 1
ATOM 2667 C CA . GLN B 1 137 ? 11.32 -12.5 -19.172 1 98.5 137 GLN B CA 1
ATOM 2668 C C . GLN B 1 137 ? 11.922 -12.945 -20.5 1 98.5 137 GLN B C 1
ATOM 2670 O O . GLN B 1 137 ? 11.297 -13.703 -21.25 1 98.5 137 GLN B O 1
ATOM 2675 N N . GLU B 1 138 ? 13.102 -12.547 -20.766 1 98.25 138 GLU B N 1
ATOM 2676 C CA . GLU B 1 138 ? 13.805 -12.906 -21.984 1 98.25 138 GLU B CA 1
ATOM 2677 C C . GLU B 1 138 ? 14.062 -14.406 -22.062 1 98.25 138 GLU B C 1
ATOM 2679 O O . GLU B 1 138 ? 13.977 -15.008 -23.125 1 98.25 138 GLU B O 1
ATOM 2684 N N . GLU B 1 139 ? 14.344 -14.977 -20.938 1 98.25 139 GLU B N 1
ATOM 2685 C CA . GLU B 1 139 ? 14.641 -16.406 -20.875 1 98.25 139 GLU B CA 1
ATOM 2686 C C . GLU B 1 139 ? 13.359 -17.234 -20.797 1 98.25 139 GLU B C 1
ATOM 2688 O O . GLU B 1 139 ? 13.406 -18.469 -20.797 1 98.25 139 GLU B O 1
ATOM 2693 N N . GLY B 1 140 ? 12.242 -16.625 -20.625 1 98.12 140 GLY B N 1
ATOM 2694 C CA . GLY B 1 140 ? 10.961 -17.312 -20.594 1 98.12 140 GLY B CA 1
ATOM 2695 C C . GLY B 1 140 ? 10.656 -17.953 -19.25 1 98.12 140 GLY B C 1
ATOM 2696 O O . GLY B 1 140 ? 9.898 -18.922 -19.172 1 98.12 140 GLY B O 1
ATOM 2697 N N . ILE B 1 141 ? 11.25 -17.453 -18.234 1 98.38 141 ILE B N 1
ATOM 2698 C CA . ILE B 1 141 ? 11.07 -17.969 -16.875 1 98.38 141 ILE B CA 1
ATOM 2699 C C . ILE B 1 141 ? 10 -17.172 -16.156 1 98.38 141 ILE B C 1
ATOM 2701 O O . ILE B 1 141 ? 9.203 -17.734 -15.391 1 98.38 141 ILE B O 1
ATOM 2705 N N . ILE B 1 142 ? 9.977 -15.891 -16.359 1 98.12 142 ILE B N 1
ATOM 2706 C CA . ILE B 1 142 ? 9.055 -14.945 -15.742 1 98.12 142 ILE B CA 1
ATOM 2707 C C . ILE B 1 142 ? 8.031 -14.469 -16.781 1 98.12 142 ILE B C 1
ATOM 2709 O O . ILE B 1 142 ? 8.359 -14.328 -17.969 1 98.12 142 ILE B O 1
ATOM 2713 N N . LYS B 1 143 ? 6.867 -14.227 -16.344 1 98.06 143 LYS B N 1
ATOM 2714 C CA . LYS B 1 143 ? 5.801 -13.734 -17.219 1 98.06 143 LYS B CA 1
ATOM 2715 C C . LYS B 1 143 ? 6.23 -12.469 -17.953 1 98.06 143 LYS B C 1
ATOM 2717 O O . LYS B 1 143 ? 6.871 -11.594 -17.375 1 98.06 143 LYS B O 1
ATOM 2722 N N . ASP B 1 144 ? 5.824 -12.453 -19.281 1 97.5 144 ASP B N 1
ATOM 2723 C CA . ASP B 1 144 ? 6.102 -11.266 -20.078 1 97.5 144 ASP B CA 1
ATOM 2724 C C . ASP B 1 144 ? 5.055 -10.18 -19.828 1 97.5 144 ASP B C 1
ATOM 2726 O O . ASP B 1 144 ? 3.996 -10.18 -20.469 1 97.5 144 ASP B O 1
ATOM 2730 N N . CYS B 1 145 ? 5.348 -9.258 -18.969 1 97.56 145 CYS B N 1
ATOM 2731 C CA . CYS B 1 145 ? 4.457 -8.164 -18.578 1 97.56 145 CYS B CA 1
ATOM 2732 C C . CYS B 1 145 ? 5.254 -6.98 -18.047 1 97.56 145 CYS B C 1
ATOM 2734 O O . CYS B 1 145 ? 6.484 -7.02 -18 1 97.56 145 CYS B O 1
ATOM 2736 N N . SER B 1 146 ? 4.605 -5.895 -17.734 1 96.81 146 SER B N 1
ATOM 2737 C CA . SER B 1 146 ? 5.25 -4.691 -17.219 1 96.81 146 SER B CA 1
ATOM 2738 C C . SER B 1 146 ? 6.008 -4.984 -15.922 1 96.81 146 SER B C 1
ATOM 2740 O O . SER B 1 146 ? 5.539 -5.754 -15.086 1 96.81 146 SER B O 1
ATOM 2742 N N . LEU B 1 147 ? 7.125 -4.34 -15.773 1 95.81 147 LEU B N 1
ATOM 2743 C CA . LEU B 1 147 ? 7.91 -4.496 -14.547 1 95.81 147 LEU B CA 1
ATOM 2744 C C . LEU B 1 147 ? 7.141 -3.973 -13.344 1 95.81 147 LEU B C 1
ATOM 2746 O O . LEU B 1 147 ? 7.391 -4.398 -12.211 1 95.81 147 LEU B O 1
ATOM 2750 N N . TYR B 1 148 ? 6.199 -3.057 -13.562 1 95.94 148 TYR B N 1
ATOM 2751 C CA . TYR B 1 148 ? 5.34 -2.586 -12.484 1 95.94 148 TYR B CA 1
ATOM 2752 C C . TYR B 1 148 ? 4.465 -3.715 -11.953 1 95.94 148 TYR B C 1
ATOM 2754 O O . TYR B 1 148 ? 4.211 -3.801 -10.75 1 95.94 148 TYR B O 1
ATOM 2762 N N . LEU B 1 149 ? 3.986 -4.574 -12.875 1 98.25 149 LEU B N 1
ATOM 2763 C CA . LEU B 1 149 ? 3.221 -5.738 -12.438 1 98.25 149 LEU B CA 1
ATOM 2764 C C . LEU B 1 149 ? 4.094 -6.684 -11.617 1 98.25 149 LEU B C 1
ATOM 2766 O O . LEU B 1 149 ? 3.674 -7.172 -10.57 1 98.25 149 LEU B O 1
ATOM 2770 N N . ILE B 1 150 ? 5.312 -6.871 -12.125 1 98.38 150 ILE B N 1
ATOM 2771 C CA . ILE B 1 150 ? 6.223 -7.766 -11.414 1 98.38 150 ILE B CA 1
ATOM 2772 C C . ILE B 1 150 ? 6.48 -7.234 -10.008 1 98.38 150 ILE B C 1
ATOM 2774 O O . ILE B 1 150 ? 6.355 -7.969 -9.023 1 98.38 150 ILE B O 1
ATOM 2778 N N . TYR B 1 151 ? 6.797 -5.996 -9.875 1 96.94 151 TYR B N 1
ATOM 2779 C CA . TYR B 1 151 ? 7.012 -5.398 -8.562 1 96.94 151 TYR B CA 1
ATOM 2780 C C . TYR B 1 151 ? 5.75 -5.477 -7.715 1 96.94 151 TYR B C 1
ATOM 2782 O O . TYR B 1 151 ? 5.809 -5.785 -6.523 1 96.94 151 TYR B O 1
ATOM 2790 N N . GLY B 1 152 ? 4.586 -5.156 -8.281 1 97.44 152 GLY B N 1
ATOM 2791 C CA . GLY B 1 152 ? 3.305 -5.129 -7.59 1 97.44 152 GLY B CA 1
ATOM 2792 C C . GLY B 1 152 ? 2.928 -6.461 -6.977 1 97.44 152 GLY B C 1
ATOM 2793 O O . GLY B 1 152 ? 2.344 -6.508 -5.891 1 97.44 152 GLY B O 1
ATOM 2794 N N . PHE B 1 153 ? 3.332 -7.523 -7.633 1 98.62 153 PHE B N 1
ATOM 2795 C CA . PHE B 1 153 ? 2.883 -8.828 -7.168 1 98.62 153 PHE B CA 1
ATOM 2796 C C . PHE B 1 153 ? 3.996 -9.547 -6.414 1 98.62 153 PHE B C 1
ATOM 2798 O O . PHE B 1 153 ? 3.729 -10.359 -5.527 1 98.62 153 PHE B O 1
ATOM 2805 N N . ALA B 1 154 ? 5.246 -9.219 -6.715 1 98.44 154 ALA B N 1
ATOM 2806 C CA . ALA B 1 154 ? 6.34 -9.977 -6.109 1 98.44 154 ALA B CA 1
ATOM 2807 C C . ALA B 1 154 ? 6.883 -9.266 -4.875 1 98.44 154 ALA B C 1
ATOM 2809 O O . ALA B 1 154 ? 7.398 -9.906 -3.959 1 98.44 154 ALA B O 1
ATOM 2810 N N . ILE B 1 155 ? 6.824 -7.953 -4.863 1 97.69 155 ILE B N 1
ATOM 2811 C CA . ILE B 1 155 ? 7.516 -7.195 -3.826 1 97.69 155 ILE B CA 1
ATOM 2812 C C . ILE B 1 155 ? 6.5 -6.414 -2.992 1 97.69 155 ILE B C 1
ATOM 2814 O O . ILE B 1 155 ? 6.508 -6.496 -1.762 1 97.69 155 ILE B O 1
ATOM 2818 N N . ASN B 1 156 ? 5.566 -5.773 -3.605 1 96.94 156 ASN B N 1
ATOM 2819 C CA . ASN B 1 156 ? 4.648 -4.852 -2.947 1 96.94 156 ASN B CA 1
ATOM 2820 C C . ASN B 1 156 ? 3.852 -5.543 -1.845 1 96.94 156 ASN B C 1
ATOM 2822 O O . ASN B 1 156 ? 3.566 -4.941 -0.808 1 96.94 156 ASN B O 1
ATOM 2826 N N . PRO B 1 157 ? 3.486 -6.797 -1.982 1 98 157 PRO B N 1
ATOM 2827 C CA . PRO B 1 157 ? 2.742 -7.453 -0.903 1 98 157 PRO B CA 1
ATOM 2828 C C . PRO B 1 157 ? 3.502 -7.449 0.421 1 98 157 PRO B C 1
ATOM 2830 O O . PRO B 1 157 ? 2.887 -7.48 1.49 1 98 157 PRO B O 1
ATOM 2833 N N . LEU B 1 158 ? 4.797 -7.379 0.37 1 97.69 158 LEU B N 1
ATOM 2834 C CA . LEU B 1 158 ? 5.586 -7.32 1.595 1 97.69 158 LEU B CA 1
ATOM 2835 C C . LEU B 1 158 ? 5.246 -6.074 2.402 1 97.69 158 LEU B C 1
ATOM 2837 O O . LEU B 1 158 ? 5.289 -6.094 3.635 1 97.69 158 LEU B O 1
ATOM 2841 N N . SER B 1 159 ? 4.969 -4.996 1.691 1 96.12 159 SER B N 1
ATOM 2842 C CA . SER B 1 159 ? 4.582 -3.768 2.375 1 96.12 159 SER B CA 1
ATOM 2843 C C . SER B 1 159 ? 3.281 -3.949 3.148 1 96.12 159 SER B C 1
ATOM 2845 O O . SER B 1 159 ? 3.152 -3.469 4.277 1 96.12 159 SER B O 1
ATOM 2847 N N . PHE B 1 160 ? 2.363 -4.621 2.562 1 96.5 160 PHE B N 1
ATOM 2848 C CA . PHE B 1 160 ? 1.105 -4.934 3.227 1 96.5 160 PHE B CA 1
ATOM 2849 C C . PHE B 1 160 ? 1.344 -5.797 4.457 1 96.5 160 PHE B C 1
ATOM 2851 O O . PHE B 1 160 ? 0.788 -5.535 5.527 1 96.5 160 PHE B O 1
ATOM 2858 N N . LEU B 1 161 ? 2.174 -6.816 4.316 1 96.94 161 LEU B N 1
ATOM 2859 C CA . LEU B 1 161 ? 2.439 -7.738 5.418 1 96.94 161 LEU B CA 1
ATOM 2860 C C . LEU B 1 161 ? 3.133 -7.02 6.57 1 96.94 161 LEU B C 1
ATOM 2862 O O . LEU B 1 161 ? 2.83 -7.273 7.738 1 96.94 161 LEU B O 1
ATOM 2866 N N . VAL B 1 162 ? 4.043 -6.145 6.285 1 96.06 162 VAL B N 1
ATOM 2867 C CA . VAL B 1 162 ? 4.73 -5.371 7.309 1 96.06 162 VAL B CA 1
ATOM 2868 C C . VAL B 1 162 ? 3.73 -4.492 8.055 1 96.06 162 VAL B C 1
ATOM 2870 O O . VAL B 1 162 ? 3.797 -4.371 9.281 1 96.06 162 VAL B O 1
ATOM 2873 N N . ALA B 1 163 ? 2.832 -3.855 7.324 1 94.5 163 ALA B N 1
ATOM 2874 C CA . ALA B 1 163 ? 1.808 -3.021 7.949 1 94.5 163 ALA B CA 1
ATOM 2875 C C . ALA B 1 163 ? 0.928 -3.844 8.891 1 94.5 163 ALA B C 1
ATOM 2877 O O . ALA B 1 163 ? 0.64 -3.42 10.008 1 94.5 163 ALA B O 1
ATOM 2878 N N . LYS B 1 164 ? 0.476 -5.012 8.469 1 94.94 164 LYS B N 1
ATOM 2879 C CA . LYS B 1 164 ? -0.355 -5.871 9.305 1 94.94 164 LYS B CA 1
ATOM 2880 C C . LYS B 1 164 ? 0.415 -6.352 10.531 1 94.94 164 LYS B C 1
ATOM 2882 O O . LYS B 1 164 ? -0.159 -6.496 11.617 1 94.94 164 LYS B O 1
ATOM 2887 N N . HIS B 1 165 ? 1.703 -6.645 10.328 1 95.62 165 HIS B N 1
ATOM 2888 C CA . HIS B 1 165 ? 2.564 -6.992 11.453 1 95.62 165 HIS B CA 1
ATOM 2889 C C . HIS B 1 165 ? 2.615 -5.863 12.477 1 95.62 165 HIS B C 1
ATOM 2891 O O . HIS B 1 165 ? 2.459 -6.102 13.672 1 95.62 165 HIS B O 1
ATOM 2897 N N . GLN B 1 166 ? 2.828 -4.684 12.031 1 92.31 166 GLN B N 1
ATOM 2898 C CA . GLN B 1 166 ? 2.918 -3.518 12.898 1 92.31 166 GLN B CA 1
ATOM 2899 C C . GLN B 1 166 ? 1.611 -3.295 13.656 1 92.31 166 GLN B C 1
ATOM 2901 O O . GLN B 1 166 ? 1.623 -2.844 14.805 1 92.31 166 GLN B O 1
ATOM 2906 N N . MET B 1 167 ? 0.523 -3.562 13.031 1 90.81 167 MET B N 1
ATOM 2907 C CA . MET B 1 167 ? -0.795 -3.357 13.625 1 90.81 167 MET B CA 1
ATOM 2908 C C . MET B 1 167 ? -1.17 -4.523 14.531 1 90.81 167 MET B C 1
ATOM 2910 O O . MET B 1 167 ? -2.234 -4.516 15.148 1 90.81 167 MET B O 1
ATOM 2914 N N . GLY B 1 168 ? -0.339 -5.566 14.602 1 91.81 168 GLY B N 1
ATOM 2915 C CA . GLY B 1 168 ? -0.569 -6.707 15.469 1 91.81 168 GLY B CA 1
ATOM 2916 C C . GLY B 1 168 ? -1.608 -7.672 14.922 1 91.81 168 GLY B C 1
ATOM 2917 O O . GLY B 1 168 ? -2.152 -8.492 15.672 1 91.81 168 GLY B O 1
ATOM 2918 N N . GLU B 1 169 ? -1.87 -7.582 13.633 1 92.19 169 GLU B N 1
ATOM 2919 C CA . GLU B 1 169 ? -2.895 -8.422 13.023 1 92.19 169 GLU B CA 1
ATOM 2920 C C . GLU B 1 169 ? -2.295 -9.719 12.477 1 92.19 169 GLU B C 1
ATOM 2922 O O . GLU B 1 169 ? -3.004 -10.711 12.289 1 92.19 169 GLU B O 1
ATOM 2927 N N . LEU B 1 170 ? -1.103 -9.68 12.148 1 93.69 170 LEU B N 1
ATOM 2928 C CA . LEU B 1 170 ? -0.33 -10.805 11.617 1 93.69 170 LEU B CA 1
ATOM 2929 C C . LEU B 1 170 ? 1.111 -10.75 12.117 1 93.69 170 LEU B C 1
ATOM 2931 O O . LEU B 1 170 ? 1.698 -9.672 12.219 1 93.69 170 LEU B O 1
ATOM 2935 N N . PHE B 1 171 ? 1.617 -11.891 12.469 1 93.94 171 PHE B N 1
ATOM 2936 C CA . PHE B 1 171 ? 3.037 -11.953 12.797 1 93.94 171 PHE B CA 1
ATOM 2937 C C . PHE B 1 171 ? 3.854 -12.391 11.586 1 93.94 171 PHE B C 1
ATOM 2939 O O . PHE B 1 171 ? 3.646 -13.484 11.055 1 93.94 171 PHE B O 1
ATOM 2946 N N . PHE B 1 172 ? 4.699 -11.477 11.18 1 93.56 172 PHE B N 1
ATOM 2947 C CA . PHE B 1 172 ? 5.543 -11.75 10.023 1 93.56 172 PHE B CA 1
ATOM 2948 C C . PHE B 1 172 ? 6.703 -12.656 10.406 1 93.56 172 PHE B C 1
ATOM 2950 O O . PHE B 1 172 ? 7.867 -12.258 10.328 1 93.56 172 PHE B O 1
ATOM 2957 N N . ASN B 1 173 ? 6.391 -13.914 10.727 1 94.44 173 ASN B N 1
ATOM 2958 C CA . ASN B 1 173 ? 7.363 -14.914 11.156 1 94.44 173 ASN B CA 1
ATOM 2959 C C . ASN B 1 173 ? 7.855 -15.758 9.984 1 94.44 173 ASN B C 1
ATOM 2961 O O . ASN B 1 173 ? 7.539 -15.469 8.828 1 94.44 173 ASN B O 1
ATOM 2965 N N . GLU B 1 174 ? 8.641 -16.781 10.281 1 95.5 174 GLU B N 1
ATOM 2966 C CA . GLU B 1 174 ? 9.305 -17.562 9.242 1 95.5 174 GLU B CA 1
ATOM 2967 C C . GLU B 1 174 ? 8.289 -18.297 8.383 1 95.5 174 GLU B C 1
ATOM 2969 O O . GLU B 1 174 ? 8.477 -18.453 7.172 1 95.5 174 GLU B O 1
ATOM 2974 N N . GLU B 1 175 ? 7.273 -18.797 8.961 1 96 175 GLU B N 1
ATOM 2975 C CA . GLU B 1 175 ? 6.234 -19.484 8.203 1 96 175 GLU B CA 1
ATOM 2976 C C . GLU B 1 175 ? 5.57 -18.547 7.195 1 96 175 GLU B C 1
ATOM 2978 O O . GLU B 1 175 ? 5.391 -18.906 6.031 1 96 175 GLU B O 1
ATOM 2983 N N . VAL B 1 176 ? 5.176 -17.391 7.652 1 97 176 VAL B N 1
ATOM 2984 C CA . VAL B 1 176 ? 4.578 -16.391 6.781 1 97 176 VAL B CA 1
ATOM 2985 C C . VAL B 1 176 ? 5.559 -16.016 5.672 1 97 176 VAL B C 1
ATOM 2987 O O . VAL B 1 176 ? 5.172 -15.898 4.508 1 97 176 VAL B O 1
ATOM 2990 N N . LEU B 1 177 ? 6.816 -15.828 6.074 1 97.62 177 LEU B N 1
ATOM 2991 C CA . LEU B 1 177 ? 7.867 -15.461 5.133 1 97.62 177 LEU B CA 1
ATOM 2992 C C . LEU B 1 177 ? 7.992 -16.5 4.027 1 97.62 177 LEU B C 1
ATOM 2994 O O . LEU B 1 177 ? 8.094 -16.156 2.85 1 97.62 177 LEU B O 1
ATOM 2998 N N . GLU B 1 178 ? 8.031 -17.734 4.332 1 97.94 178 GLU B N 1
ATOM 2999 C CA . GLU B 1 178 ? 8.18 -18.812 3.365 1 97.94 178 GLU B CA 1
ATOM 3000 C C . GLU B 1 178 ? 6.984 -18.891 2.422 1 97.94 178 GLU B C 1
ATOM 3002 O O . GLU B 1 178 ? 7.152 -19.047 1.211 1 97.94 178 GLU B O 1
ATOM 3007 N N . ASN B 1 179 ? 5.781 -18.812 2.982 1 98.25 179 ASN B N 1
ATOM 3008 C CA . ASN B 1 179 ? 4.586 -18.797 2.148 1 98.25 179 ASN B CA 1
ATOM 3009 C C . ASN B 1 179 ? 4.57 -17.578 1.224 1 98.25 179 ASN B C 1
ATOM 3011 O O . ASN B 1 179 ? 4.211 -17.688 0.051 1 98.25 179 ASN B O 1
ATOM 3015 N N . ALA B 1 180 ? 4.961 -16.453 1.764 1 98.69 180 ALA B N 1
ATOM 3016 C CA . ALA B 1 180 ? 4.996 -15.234 0.973 1 98.69 180 ALA B CA 1
ATOM 3017 C C . ALA B 1 180 ? 5.961 -15.367 -0.204 1 98.69 180 ALA B C 1
ATOM 3019 O O . ALA B 1 180 ? 5.664 -14.906 -1.311 1 98.69 180 ALA B O 1
ATOM 3020 N N . TYR B 1 181 ? 7.113 -15.961 0.047 1 98.75 181 TYR B N 1
ATOM 3021 C CA . TYR B 1 181 ? 8.07 -16.141 -1.039 1 98.75 181 TYR B CA 1
ATOM 3022 C C . TYR B 1 181 ? 7.473 -17 -2.152 1 98.75 181 TYR B C 1
ATOM 3024 O O . TYR B 1 181 ? 7.574 -16.656 -3.332 1 98.75 181 TYR B O 1
ATOM 3032 N N . LYS B 1 182 ? 6.898 -18.109 -1.757 1 98.44 182 LYS B N 1
ATOM 3033 C CA . LYS B 1 182 ? 6.297 -19 -2.752 1 98.44 182 LYS B CA 1
ATOM 3034 C C . LYS B 1 182 ? 5.23 -18.266 -3.564 1 98.44 182 LYS B C 1
ATOM 3036 O O . LYS B 1 182 ? 5.18 -18.391 -4.789 1 98.44 182 LYS B O 1
ATOM 3041 N N . MET B 1 183 ? 4.402 -17.547 -2.887 1 98.69 183 MET B N 1
ATOM 3042 C CA . MET B 1 183 ? 3.338 -16.812 -3.553 1 98.69 183 MET B CA 1
ATOM 3043 C C . MET B 1 183 ? 3.918 -15.742 -4.48 1 98.69 183 MET B C 1
ATOM 3045 O O . MET B 1 183 ? 3.428 -15.547 -5.594 1 98.69 183 MET B O 1
ATOM 3049 N N . SER B 1 184 ? 4.965 -15.062 -4.043 1 98.81 184 SER B N 1
ATOM 3050 C CA . SER B 1 184 ? 5.645 -14.07 -4.871 1 98.81 184 SER B CA 1
ATOM 3051 C C . SER B 1 184 ? 6.199 -14.703 -6.145 1 98.81 184 SER B C 1
ATOM 3053 O O . SER B 1 184 ? 5.93 -14.227 -7.25 1 98.81 184 SER B O 1
ATOM 3055 N N . TRP B 1 185 ? 6.93 -15.773 -5.949 1 98.75 185 TRP B N 1
ATOM 3056 C CA . TRP B 1 185 ? 7.57 -16.422 -7.09 1 98.75 185 TRP B CA 1
ATOM 3057 C C . TRP B 1 185 ? 6.527 -16.938 -8.078 1 98.75 185 TRP B C 1
ATOM 3059 O O . TRP B 1 185 ? 6.641 -16.719 -9.281 1 98.75 185 TRP B O 1
ATOM 3069 N N . TYR B 1 186 ? 5.457 -17.547 -7.621 1 98.19 186 TYR B N 1
ATOM 3070 C CA . TYR B 1 186 ? 4.453 -18.141 -8.492 1 98.19 186 TYR B CA 1
ATOM 3071 C C . TYR B 1 186 ? 3.615 -17.078 -9.18 1 98.19 186 TYR B C 1
ATOM 3073 O O . TYR B 1 186 ? 3.064 -17.297 -10.258 1 98.19 186 TYR B O 1
ATOM 3081 N N . SER B 1 187 ? 3.512 -15.938 -8.562 1 98.62 187 SER B N 1
ATOM 3082 C CA . SER B 1 187 ? 2.77 -14.852 -9.203 1 98.62 187 SER B CA 1
ATOM 3083 C C . SER B 1 187 ? 3.459 -14.391 -10.477 1 98.62 187 SER B C 1
ATOM 3085 O O . SER B 1 187 ? 2.801 -13.922 -11.414 1 98.62 187 SER B O 1
ATOM 3087 N N . ILE B 1 188 ? 4.777 -14.547 -10.539 1 98.56 188 ILE B N 1
ATOM 3088 C CA . ILE B 1 188 ? 5.473 -13.922 -11.664 1 98.56 188 ILE B CA 1
ATOM 3089 C C . ILE B 1 188 ? 6.043 -15 -12.586 1 98.56 188 ILE B C 1
ATOM 3091 O O . ILE B 1 188 ? 6.406 -14.719 -13.727 1 98.56 188 ILE B O 1
ATOM 3095 N N . LYS B 1 189 ? 6.215 -16.188 -12.047 1 98 189 LYS B N 1
ATOM 3096 C CA . LYS B 1 189 ? 6.758 -17.281 -12.852 1 98 189 LYS B CA 1
ATOM 3097 C C . LYS B 1 189 ? 5.852 -17.578 -14.039 1 98 189 LYS B C 1
ATOM 3099 O O . LYS B 1 189 ? 4.629 -17.5 -13.93 1 98 189 LYS B O 1
ATOM 3104 N N . LYS B 1 190 ? 6.426 -17.906 -15.195 1 95.31 190 LYS B N 1
ATOM 3105 C CA . LYS B 1 190 ? 5.672 -18.25 -16.391 1 95.31 190 LYS B CA 1
ATOM 3106 C C . LYS B 1 190 ? 5.043 -19.641 -16.281 1 95.31 190 LYS B C 1
ATOM 3108 O O . LYS B 1 190 ? 5.688 -20.578 -15.797 1 95.31 190 LYS B O 1
#

Secondary structure (DSSP, 8-state):
----HHHHHHHHHHHHHHHHHHH-TTT--HHHHHHHHTS-HHHHHHH-SSHHHHHHHHHHHHHHHHHHHHTTT--TTS-HHHHHHHHHHHHHHHHHH-HHHHHHHHHHHHSS-S-HHHHHHHHHTTHHHHHHHHHHHHTTSB-SS-HHHHHHHHTHHHHHHHHHHHTTSS---HHHHHHHHHHHHHHHB-/----HHHHHHHHHHHHHHHHHHH-TTT--HHHHHHHHTS-HHHHHHH-SSHHHHHHHHHHHHHHHHHHHHTTT--TTS-HHHHHHHHHHHHHHHHHH-HHHHHHHHHHHHSS-S-HHHHHHHHHTTHHHHHHHHHHHHTTSB-SS-HHHHHHHHTHHHHHHHHHHHTTSS---HHHHHHHHHHHHHHHB-

Radius of gyration: 21.62 Å; Cα contacts (8 Å, |Δi|>4): 455; chains: 2; bounding box: 61×56×44 Å

Nearest PDB structures (foldseek):
  3pas-assembly1_A  TM=8.953E-01  e=3.366E-12  Marinobacter nauticus VT8
  4me9-assembly1_B  TM=8.715E-01  e=8.974E-11  Bacillus cereus ATCC 10987
  3ppb-assembly1_B  TM=8.853E-01  e=3.965E-09  Shewanella loihica PV-4
  5gpa-assembly1_A  TM=7.297E-01  e=1.057E-07  Halalkalibacterium halodurans C-125
  2f07-assembly1_B  TM=6.026E-01  e=7.739E-06  Bacillus subtilis subsp. subtilis str. 168

Solvent-accessible surface area (backbone atoms only — not comparable to full-atom values): 20136 Å² total; per-residue (Å²): 128,82,70,56,66,72,54,49,56,51,33,40,44,53,27,41,52,54,39,31,64,74,28,21,64,65,48,46,41,69,62,59,29,19,58,68,36,70,47,57,59,70,58,53,53,74,79,25,88,43,70,65,52,41,52,37,48,43,52,46,52,51,38,57,62,46,34,59,61,30,46,64,88,54,56,92,84,49,53,54,68,58,37,48,51,52,36,50,52,34,44,52,52,45,35,69,74,36,46,70,61,36,51,43,50,46,47,54,58,61,40,86,78,49,52,69,71,56,48,55,56,44,53,55,54,46,40,71,59,53,51,44,51,50,50,21,32,74,70,61,49,24,51,88,66,58,66,66,57,47,42,25,41,50,48,47,28,54,48,48,50,46,30,32,29,74,70,69,75,40,74,81,42,71,68,52,49,54,54,49,49,53,24,20,51,41,25,37,44,94,127,83,71,57,68,72,54,48,55,53,33,40,45,53,25,41,52,54,38,29,65,76,29,21,64,66,47,47,41,67,63,58,29,19,57,67,36,70,48,58,59,72,59,54,54,76,79,26,87,43,68,65,54,41,53,37,49,44,52,46,51,50,38,57,61,45,37,59,63,31,47,64,88,52,56,90,84,48,52,55,68,58,38,48,50,51,37,50,52,33,44,52,51,46,37,70,74,37,47,70,61,36,50,43,51,48,47,53,60,62,40,86,77,50,51,69,70,55,47,56,56,44,53,55,55,46,40,70,59,53,51,44,51,50,49,19,31,72,70,61,50,25,50,89,66,59,67,66,56,47,42,26,42,50,49,46,28,54,47,47,48,46,30,33,28,73,71,69,76,40,75,81,41,69,69,52,50,54,54,48,49,53,25,17,50,41,24,36,42,93

Sequence (380 aa):
MKAPLKDKEKAILEATLELVNNNGFHASSMSKIAQKANVAPATIYIYFENKQDLVDKLYLHLKNEISDHIFKDYNEEMSVEEGFKIIWYSIANYKRTHIKEALFQSLCDITPMINEETRSKGISYLQKFMDLCKRGQEEGIIKDCSLYLIYGFAINPLSFLVAKHQMGELFFNEEVLENAYKMSWYSIKKMKAPLKDKEKAILEATLELVNNNGFHASSMSKIAQKANVAPATIYIYFENKQDLVDKLYLHLKNEISDHIFKDYNEEMSVEEGFKIIWYSIANYKRTHIKEALFQSLCDITPMINEETRSKGISYLQKFMDLCKRGQEEGIIKDCSLYLIYGFAINPLSFLVAKHQMGELFFNEEVLENAYKMSWYSIKK

InterPro domains:
  IPR001647 DNA-binding HTH domain, TetR-type [PF00440] (12-56)
  IPR001647 DNA-binding HTH domain, TetR-type [PR00455] (12-25)
  IPR001647 DNA-binding HTH domain, TetR-type [PR00455] (33-56)
  IPR001647 DNA-binding HTH domain, TetR-type [PS50977] (6-66)
  IPR009057 Homedomain-like superfamily [SSF46689] (4-72)
  IPR023772 DNA-binding HTH domain, TetR-type, conserved site [PS01081] (24-55)
  IPR050624 Nucleoid occlusion factor SlmA/HTH-type transcriptional regulator [PTHR43479] (6-98)
  IPR054422 Tetracyclin repressor-like HI_0893, C-terminal domain [PF22604] (81-188)

Organism: Flavobacterium columnare (strain ATCC 49512 / CIP 103533 / TG 44/87) (NCBI:txid1041826)

Foldseek 3Di:
DPPPLVLLLVLLLVLQLVCCLVPNLVPCALVSSCVSSVHDSVSVCVPAVGSLRSVLVSLVVLLVVLLCQLCVPADPPDQLLVRLLSSLVSLLVCCLVVVSSLSSVLCVVVDVSHDPVSVVVSVVSCVVVVVSLVVCVVVQFWDPDDVVQLCVFQPSVSSVQSVCCVVVNDPCDPVVVVVSNVRSSVSTTD/DPPPLVLLLVLLLVLQLVCCLVPNLVPCALVSSCVSSVHDSVSVCVPAVGSLRSLLVSLVVLLVVLLCQQCVPADPPDQLVVNLLSSLVSLLVCCQVVVSSLSSVLCVVPDVSHDPVSVVVSVVSCVVVVVSLVVCVVVQFWDPDDVVQLCVFQPSVSSVQSVCCVVVNDPCDPVVVVVSNVRSSVSTTD